Protein AF-0000000072306747 (afdb_homodimer)

Radius of gyration: 35.39 Å; Cα contacts (8 Å, |Δi|>4): 726; chains: 2; bounding box: 105×134×104 Å

Nearest PDB structures (foldseek):
  6l9u-assembly1_A-2  TM=9.877E-01  e=3.777E-22  Mus musculus
  4zgi-assembly1_A-2  TM=9.866E-01  e=2.238E-21  Homo sapiens
  6l9v-assembly1_A  TM=9.849E-01  e=2.583E-20  Mus musculus
  8wwy-assembly2_D  TM=9.615E-01  e=2.901E-13  Mus musculus
  5yyz-assembly1_A  TM=7.930E-01  e=1.727E-05  Saccharomyces cerevisiae S288C

pLDDT: mean 79.57, std 26.7, range [22.81, 98.81]

Sequence (374 aa):
MTSFEEDETEETATCLHMTFYHPCQQDKMMFRCLNFCKREQVRADETAKFGRDSNVCHYNLVDTRVSRIQFSLQFYRKLNSSEFCFEIKNMSKKTKLTVDQTELGYLNKIDLPWKCIICFGDYQILAEIQEGEAMDYFETHLHLAKVPILQESCLPSLQPIPEKGIFPSLSPFQGKSPIEIDENESCMTSFEEDETEETATCLHMTFYHPCQQDKMMFRCLNFCKREQVRADETAKFGRDSNVCHYNLVDTRVSRIQFSLQFYRKLNSSEFCFEIKNMSKKTKLTVDQTELGYLNKIDLPWKCIICFGDYQILAEIQEGEAMDYFETHLHLAKVPILQESCLPSLQPIPEKGIFPSLSPFQGKSPIEIDENESC

Structure (mmCIF, N/CA/C/O backbone):
data_AF-0000000072306747-model_v1
#
loop_
_entity.id
_entity.type
_entity.pdbx_description
1 polymer 'TRAF-interacting protein with FHA domain-containing protein A'
#
loop_
_atom_site.group_PDB
_atom_site.id
_atom_site.type_symbol
_atom_site.label_atom_id
_atom_site.label_alt_id
_atom_site.label_comp_id
_atom_site.label_asym_id
_atom_site.label_entity_id
_atom_site.label_seq_id
_atom_site.pdbx_PDB_ins_code
_atom_site.Cartn_x
_atom_site.Cartn_y
_atom_site.Cartn_z
_atom_site.occupancy
_atom_site.B_iso_or_equiv
_atom_site.auth_seq_id
_atom_site.auth_comp_id
_atom_site.auth_asym_id
_atom_site.auth_atom_id
_atom_site.pdbx_PDB_model_num
ATOM 1 N N . MET A 1 1 ? 45.812 8.078 -19.094 1 25 1 MET A N 1
ATOM 2 C CA . MET A 1 1 ? 44.5 7.645 -19.547 1 25 1 MET A CA 1
ATOM 3 C C . MET A 1 1 ? 43.938 6.562 -18.625 1 25 1 MET A C 1
ATOM 5 O O . MET A 1 1 ? 44.094 5.371 -18.891 1 25 1 MET A O 1
ATOM 9 N N . THR A 1 2 ? 44.125 6.539 -17.297 1 30.84 2 THR A N 1
ATOM 10 C CA . THR A 1 2 ? 43.688 5.523 -16.344 1 30.84 2 THR A CA 1
ATOM 11 C C . THR A 1 2 ? 42.188 5.32 -16.406 1 30.84 2 THR A C 1
ATOM 13 O O . THR A 1 2 ? 41.406 6.285 -16.328 1 30.84 2 THR A O 1
ATOM 16 N N . SER A 1 3 ? 41.719 4.418 -17.297 1 33.22 3 SER A N 1
ATOM 17 C CA . SER A 1 3 ? 40.312 3.988 -17.344 1 33.22 3 SER A CA 1
ATOM 18 C C . SER A 1 3 ? 39.781 3.725 -15.945 1 33.22 3 SER A C 1
ATOM 20 O O . SER A 1 3 ? 40.312 2.879 -15.219 1 33.22 3 SER A O 1
ATOM 22 N N . PHE A 1 4 ? 39.594 4.715 -15.109 1 32.44 4 PHE A N 1
ATOM 23 C CA . PHE A 1 4 ? 38.844 4.512 -13.875 1 32.44 4 PHE A CA 1
ATOM 24 C C . PHE A 1 4 ? 37.625 3.607 -14.109 1 32.44 4 PHE A C 1
ATOM 26 O O . PHE A 1 4 ? 36.656 4.004 -14.766 1 32.44 4 PHE A O 1
ATOM 33 N N . GLU A 1 5 ? 37.781 2.414 -14.523 1 36.22 5 GLU A N 1
ATOM 34 C CA . GLU A 1 5 ? 36.719 1.417 -14.469 1 36.22 5 GLU A CA 1
ATOM 35 C C . GLU A 1 5 ? 35.906 1.556 -13.195 1 36.22 5 GLU A C 1
ATOM 37 O O . GLU A 1 5 ? 36.375 1.244 -12.102 1 36.22 5 GLU A O 1
ATOM 42 N N . GLU A 1 6 ? 35.281 2.67 -12.844 1 39.91 6 GLU A N 1
ATOM 43 C CA . GLU A 1 6 ? 34.312 2.715 -11.742 1 39.91 6 GLU A CA 1
ATOM 44 C C . GLU A 1 6 ? 33.469 1.442 -11.695 1 39.91 6 GLU A C 1
ATOM 46 O O . GLU A 1 6 ? 32.781 1.116 -12.656 1 39.91 6 GLU A O 1
ATOM 51 N N . ASP A 1 7 ? 33.875 0.252 -11.312 1 42.19 7 ASP A N 1
ATOM 52 C CA . ASP A 1 7 ? 33.156 -0.958 -10.93 1 42.19 7 ASP A CA 1
ATOM 53 C C . ASP A 1 7 ? 31.75 -0.622 -10.383 1 42.19 7 ASP A C 1
ATOM 55 O O . ASP A 1 7 ? 31.625 -0.202 -9.234 1 42.19 7 ASP A O 1
ATOM 59 N N . GLU A 1 8 ? 30.844 0.071 -10.961 1 45.91 8 GLU A N 1
ATOM 60 C CA . GLU A 1 8 ? 29.453 0.251 -10.547 1 45.91 8 GLU A CA 1
ATOM 61 C C . GLU A 1 8 ? 28.891 -1.034 -9.953 1 45.91 8 GLU A C 1
ATOM 63 O O . GLU A 1 8 ? 28.719 -2.029 -10.656 1 45.91 8 GLU A O 1
ATOM 68 N N . THR A 1 9 ? 29.328 -1.695 -8.992 1 52.72 9 THR A N 1
ATOM 69 C CA . THR A 1 9 ? 28.812 -2.854 -8.273 1 52.72 9 THR A CA 1
ATOM 70 C C . THR A 1 9 ? 27.281 -2.863 -8.305 1 52.72 9 THR A C 1
ATOM 72 O O . THR A 1 9 ? 26.641 -1.941 -7.793 1 52.72 9 THR A O 1
ATOM 75 N N . GLU A 1 10 ? 26.688 -3.246 -9.352 1 64.62 10 GLU A N 1
ATOM 76 C CA . GLU A 1 10 ? 25.25 -3.328 -9.586 1 64.62 10 GLU A CA 1
ATOM 77 C C . GLU A 1 10 ? 24.531 -3.893 -8.367 1 64.62 10 GLU A C 1
ATOM 79 O O . GLU A 1 10 ? 24.875 -4.977 -7.883 1 64.62 10 GLU A O 1
ATOM 84 N N . GLU A 1 11 ? 23.969 -3.082 -7.457 1 78.88 11 GLU A N 1
ATOM 85 C CA . GLU A 1 11 ? 23.203 -3.545 -6.309 1 78.88 11 GLU A CA 1
ATOM 86 C C . GLU A 1 11 ? 22.234 -4.664 -6.703 1 78.88 11 GLU A C 1
ATOM 88 O O . GLU A 1 11 ? 21.656 -4.637 -7.789 1 78.88 11 GLU A O 1
ATOM 93 N N . THR A 1 12 ? 22.422 -5.77 -6 1 92.19 12 THR A N 1
ATOM 94 C CA . THR A 1 12 ? 21.484 -6.879 -6.188 1 92.19 12 THR A CA 1
ATOM 95 C C . THR A 1 12 ? 20.078 -6.473 -5.789 1 92.19 12 THR A C 1
ATOM 97 O O . THR A 1 12 ? 19.859 -5.887 -4.723 1 92.19 12 THR A O 1
ATOM 100 N N . ALA A 1 13 ? 19.188 -6.668 -6.641 1 96.06 13 ALA A N 1
ATOM 101 C CA . ALA A 1 13 ? 17.797 -6.348 -6.359 1 96.06 13 ALA A CA 1
ATOM 102 C C . ALA A 1 13 ? 17.094 -7.504 -5.648 1 96.06 13 ALA A C 1
ATOM 104 O O . ALA A 1 13 ? 17.344 -8.672 -5.953 1 96.06 13 ALA A O 1
ATOM 105 N N . THR A 1 14 ? 16.266 -7.121 -4.629 1 97.5 14 THR A N 1
ATOM 106 C CA . THR A 1 14 ? 15.352 -8.133 -4.102 1 97.5 14 THR A CA 1
ATOM 107 C C . THR A 1 14 ? 14.484 -8.719 -5.211 1 97.5 14 THR A C 1
ATOM 10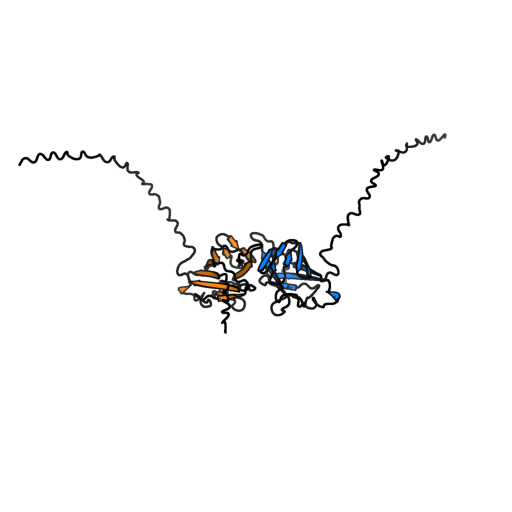9 O O . THR A 1 14 ? 13.969 -7.984 -6.055 1 97.5 14 THR A O 1
ATOM 112 N N . CYS A 1 15 ? 14.398 -10.047 -5.23 1 97.81 15 CYS A N 1
ATOM 113 C CA . CYS A 1 15 ? 13.633 -10.703 -6.285 1 97.81 15 CYS A CA 1
ATOM 114 C C . CYS A 1 15 ? 12.492 -11.539 -5.703 1 97.81 15 CYS A C 1
ATOM 116 O O . CYS A 1 15 ? 12.719 -12.375 -4.828 1 97.81 15 CYS A O 1
ATOM 118 N N . LEU A 1 16 ? 11.32 -11.273 -6.141 1 98.25 16 LEU A N 1
ATOM 119 C CA . LEU A 1 16 ? 10.156 -12.078 -5.797 1 98.25 16 LEU A CA 1
ATOM 120 C C . LEU A 1 16 ? 9.883 -13.117 -6.879 1 98.25 16 LEU A C 1
ATOM 122 O O . LEU A 1 16 ? 9.461 -12.773 -7.988 1 98.25 16 LEU A O 1
ATOM 126 N N . HIS A 1 17 ? 10.133 -14.367 -6.586 1 98.06 17 HIS A N 1
ATOM 127 C CA . HIS A 1 17 ? 9.789 -15.484 -7.453 1 98.06 17 HIS A CA 1
ATOM 128 C C . HIS A 1 17 ? 8.359 -15.953 -7.207 1 98.06 17 HIS A C 1
ATOM 130 O O . HIS A 1 17 ? 7.984 -16.25 -6.07 1 98.06 17 HIS A O 1
ATOM 136 N N . MET A 1 18 ? 7.602 -15.969 -8.219 1 98 18 MET A N 1
ATOM 137 C CA . MET A 1 18 ? 6.234 -16.469 -8.109 1 98 18 MET A CA 1
ATOM 138 C C . MET A 1 18 ? 5.977 -17.594 -9.102 1 98 18 MET A C 1
ATOM 140 O O . MET A 1 18 ? 6.066 -17.391 -10.312 1 98 18 MET A O 1
ATOM 144 N N . THR A 1 19 ? 5.672 -18.734 -8.57 1 97.31 19 THR A N 1
ATOM 145 C CA . THR A 1 19 ? 5.328 -19.891 -9.391 1 97.31 19 THR A CA 1
ATOM 146 C C . THR A 1 19 ? 3.826 -20.156 -9.367 1 97.31 19 THR A C 1
ATOM 148 O O . THR A 1 19 ? 3.27 -20.5 -8.32 1 97.31 19 THR A O 1
ATOM 151 N N . PHE A 1 20 ? 3.232 -20.078 -10.555 1 96.5 20 PHE A N 1
ATOM 152 C CA . PHE A 1 20 ? 1.781 -20.172 -10.664 1 96.5 20 PHE A CA 1
ATOM 153 C C . PHE A 1 20 ? 1.358 -21.578 -11.062 1 96.5 20 PHE A C 1
ATOM 155 O O . PHE A 1 20 ? 2.074 -22.266 -11.797 1 96.5 20 PHE A O 1
ATOM 162 N N . TYR A 1 21 ? 0.183 -21.938 -10.531 1 95.12 21 TYR A N 1
ATOM 163 C CA . TYR A 1 21 ? -0.482 -23.156 -11 1 95.12 21 TYR A CA 1
ATOM 164 C C . TYR A 1 21 ? -1.991 -22.953 -11.062 1 95.12 21 TYR A C 1
ATOM 166 O O . TYR A 1 21 ? -2.58 -22.312 -10.188 1 95.12 21 TYR A O 1
ATOM 174 N N . HIS A 1 22 ? -2.598 -23.453 -12.07 1 94.75 22 HIS A N 1
ATOM 175 C CA . HIS A 1 22 ? -4.043 -23.547 -12.234 1 94.75 22 HIS A CA 1
ATOM 176 C C . HIS A 1 22 ? -4.43 -24.875 -12.891 1 94.75 22 HIS A C 1
ATOM 178 O O . HIS A 1 22 ? -3.814 -25.281 -13.875 1 94.75 22 HIS A O 1
ATOM 184 N N . PRO A 1 23 ? -5.426 -25.547 -12.352 1 91.62 23 PRO A N 1
ATOM 185 C CA . PRO A 1 23 ? -5.797 -26.844 -12.891 1 91.62 23 PRO A CA 1
ATOM 186 C C . PRO A 1 23 ? -6.188 -26.797 -14.367 1 91.62 23 PRO A C 1
ATOM 188 O O . PRO A 1 23 ? -5.996 -27.766 -15.094 1 91.62 23 PRO A O 1
ATOM 191 N N . CYS A 1 24 ? -6.719 -25.688 -14.844 1 89.69 24 CYS A N 1
ATOM 192 C CA . CYS A 1 24 ? -7.184 -25.578 -16.219 1 89.69 24 CYS A CA 1
ATOM 193 C C . CYS A 1 24 ? -6.188 -24.797 -17.062 1 89.69 24 CYS A C 1
ATOM 195 O O . CYS A 1 24 ? -6.559 -24.219 -18.094 1 89.69 24 CYS A O 1
ATOM 197 N N . GLN A 1 25 ? -4.973 -24.656 -16.625 1 88.44 25 GLN A N 1
ATOM 198 C CA . GLN A 1 25 ? -3.998 -23.797 -17.281 1 88.44 25 GLN A CA 1
ATOM 199 C C . GLN A 1 25 ? -3.68 -24.297 -18.688 1 88.44 25 GLN A C 1
ATOM 201 O O . GLN A 1 25 ? -3.264 -23.516 -19.547 1 88.44 25 GLN A O 1
ATOM 206 N N . GLN A 1 26 ? -3.838 -25.516 -18.953 1 80.62 26 GLN A N 1
ATOM 207 C CA . GLN A 1 26 ? -3.566 -26.062 -20.281 1 80.62 26 GLN A CA 1
ATOM 208 C C . GLN A 1 26 ? -4.676 -25.703 -21.266 1 80.62 26 GLN A C 1
ATOM 210 O O . GLN A 1 26 ? -4.426 -25.562 -22.453 1 80.62 26 GLN A O 1
ATOM 215 N N . ASP A 1 27 ? -5.809 -25.562 -20.781 1 74.62 27 ASP A N 1
ATOM 216 C CA . ASP A 1 27 ? -6.973 -25.328 -21.641 1 74.62 27 ASP A CA 1
ATOM 217 C C . ASP A 1 27 ? -7.285 -23.844 -21.734 1 74.62 27 ASP A C 1
ATOM 219 O O . ASP A 1 27 ? -7.66 -23.359 -22.812 1 74.62 27 ASP A O 1
ATOM 223 N N . LYS A 1 28 ? -7.023 -23.219 -20.594 1 66.69 28 LYS A N 1
ATOM 224 C CA . LYS A 1 28 ? -7.398 -21.812 -20.5 1 66.69 28 LYS A CA 1
ATOM 225 C C . LYS A 1 28 ? -6.164 -20.922 -20.562 1 66.69 28 LYS A C 1
ATOM 227 O O . LYS A 1 28 ? -5.094 -21.281 -20.078 1 66.69 28 LYS A O 1
ATOM 232 N N . MET A 1 29 ? -6.066 -20.047 -21.406 1 74.69 29 MET A N 1
ATOM 233 C CA . MET A 1 29 ? -4.969 -19.109 -21.609 1 74.69 29 MET A CA 1
ATOM 234 C C . MET A 1 29 ? -4.977 -18.016 -20.531 1 74.69 29 MET A C 1
ATOM 236 O O . MET A 1 29 ? -4.801 -16.844 -20.844 1 74.69 29 MET A O 1
ATOM 240 N N . MET A 1 30 ? -5.191 -18.578 -19.266 1 79.44 30 MET A N 1
ATOM 241 C CA . MET A 1 30 ? -5.414 -17.609 -18.188 1 79.44 30 MET A CA 1
ATOM 242 C C . MET A 1 30 ? -4.141 -16.828 -17.906 1 79.44 30 MET A C 1
ATOM 244 O O . MET A 1 30 ? -4.203 -15.703 -17.391 1 79.44 30 MET A O 1
ATOM 248 N N . PHE A 1 31 ? -2.957 -17.391 -18.25 1 87.06 31 PHE A N 1
ATOM 249 C CA . PHE A 1 31 ? -1.688 -16.75 -17.922 1 87.06 31 PHE A CA 1
ATOM 250 C C . PHE A 1 31 ? -1.059 -16.141 -19.172 1 87.06 31 PHE A C 1
ATOM 252 O O . PHE A 1 31 ? 0.123 -15.789 -19.172 1 87.06 31 PHE A O 1
ATOM 259 N N . ARG A 1 32 ? -1.834 -16 -20.219 1 82.62 32 ARG A N 1
ATOM 260 C CA . ARG A 1 32 ? -1.279 -15.602 -21.5 1 82.62 32 ARG A CA 1
ATOM 261 C C . ARG A 1 32 ? -0.689 -14.195 -21.438 1 82.62 32 ARG A C 1
ATOM 263 O O . ARG A 1 32 ? 0.207 -13.859 -22.219 1 82.62 32 ARG A O 1
ATOM 270 N N . CYS A 1 33 ? -1.172 -13.367 -20.5 1 85.44 33 CYS A N 1
ATOM 271 C CA . CYS A 1 33 ? -0.724 -11.984 -20.422 1 85.44 33 CYS A CA 1
ATOM 272 C C . CYS A 1 33 ? 0.429 -11.836 -19.438 1 85.44 33 CYS A C 1
ATOM 274 O O . CYS A 1 33 ? 0.911 -10.719 -19.203 1 85.44 33 CYS A O 1
ATOM 276 N N . LEU A 1 34 ? 0.87 -12.914 -18.875 1 89.31 34 LEU A N 1
ATOM 277 C CA . LEU A 1 34 ? 2.004 -12.883 -17.969 1 89.31 34 LEU A CA 1
ATOM 278 C C . LEU A 1 34 ? 3.299 -13.242 -18.688 1 89.31 34 LEU A C 1
ATOM 280 O O . LEU A 1 34 ? 3.307 -14.125 -19.547 1 89.31 34 LEU A O 1
ATOM 284 N N . ASN A 1 35 ? 4.367 -12.562 -18.375 1 88.88 35 ASN A N 1
ATOM 285 C CA . ASN A 1 35 ? 5.68 -12.836 -18.938 1 88.88 35 ASN A CA 1
ATOM 286 C C . ASN A 1 35 ? 6.461 -13.844 -18.094 1 88.88 35 ASN A C 1
ATOM 288 O O . ASN A 1 35 ? 7.211 -13.461 -17.203 1 88.88 35 ASN A O 1
ATOM 292 N N . PHE A 1 36 ? 6.391 -15.023 -18.484 1 89 36 PHE A N 1
ATOM 293 C CA . PHE A 1 36 ? 7.055 -16.062 -17.719 1 89 36 PHE A CA 1
ATOM 294 C C . PHE A 1 36 ? 8.531 -16.156 -18.078 1 89 36 PHE A C 1
ATOM 29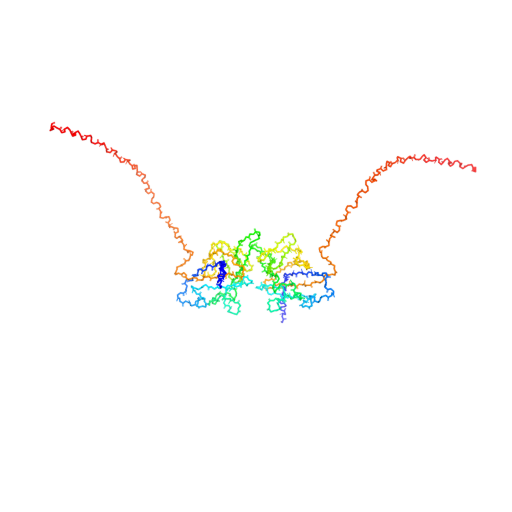6 O O . PHE A 1 36 ? 8.914 -15.859 -19.203 1 89 36 PHE A O 1
ATOM 303 N N . CYS A 1 37 ? 9.258 -16.391 -17.172 1 86.81 37 CYS A N 1
ATOM 304 C CA . CYS A 1 37 ? 10.68 -16.719 -17.281 1 86.81 37 CYS A CA 1
ATOM 305 C C . CYS A 1 37 ? 11.5 -15.484 -17.656 1 86.81 37 CYS A C 1
ATOM 307 O O . CYS A 1 37 ? 12.57 -15.609 -18.25 1 86.81 37 CYS A O 1
ATOM 309 N N . LYS A 1 38 ? 10.891 -14.398 -17.375 1 90.44 38 LYS A N 1
ATOM 310 C CA . LYS A 1 38 ? 11.617 -13.141 -17.547 1 90.44 38 LYS A CA 1
ATOM 311 C C . LYS A 1 38 ? 11.586 -12.312 -16.266 1 90.44 38 LYS A C 1
ATOM 313 O O . LYS A 1 38 ? 10.547 -12.219 -15.609 1 90.44 38 LYS A O 1
ATOM 318 N N . ARG A 1 39 ? 12.68 -11.797 -15.977 1 92.25 39 ARG A N 1
ATOM 319 C CA . ARG A 1 39 ? 12.742 -10.906 -14.82 1 92.25 39 ARG A CA 1
ATOM 320 C C . ARG A 1 39 ? 12.234 -9.516 -15.18 1 92.25 39 ARG A C 1
ATOM 322 O O . ARG A 1 39 ? 12.57 -8.977 -16.234 1 92.25 39 ARG A O 1
ATOM 329 N N . GLU A 1 40 ? 11.391 -9.062 -14.391 1 95 40 GLU A N 1
ATOM 330 C CA . GLU A 1 40 ? 10.844 -7.723 -14.578 1 95 40 GLU A CA 1
ATOM 331 C C . GLU A 1 40 ? 11.195 -6.812 -13.406 1 95 40 GLU A C 1
ATOM 333 O O . GLU A 1 40 ? 11.102 -7.223 -12.25 1 95 40 GLU A O 1
ATOM 338 N N . GLN A 1 41 ? 11.664 -5.645 -13.703 1 95.25 41 GLN A N 1
ATOM 339 C CA . GLN A 1 41 ? 11.938 -4.656 -12.664 1 95.25 41 GLN A CA 1
ATOM 340 C C . GLN A 1 41 ? 10.695 -3.838 -12.344 1 95.25 41 GLN A C 1
ATOM 342 O O . GLN A 1 41 ? 9.992 -3.381 -13.25 1 95.25 41 GLN A O 1
ATOM 347 N N . VAL A 1 42 ? 10.406 -3.73 -11.094 1 96.19 42 VAL A N 1
ATOM 348 C CA . VAL A 1 42 ? 9.281 -2.941 -10.602 1 96.19 42 VAL A CA 1
ATOM 349 C C . VAL A 1 42 ? 9.789 -1.85 -9.664 1 96.19 42 VAL A C 1
ATOM 351 O O . VAL A 1 42 ? 10.625 -2.109 -8.797 1 96.19 42 VAL A O 1
ATOM 354 N N . ARG A 1 43 ? 9.281 -0.655 -9.844 1 95.81 43 ARG A N 1
ATOM 355 C CA . ARG A 1 43 ? 9.703 0.431 -8.961 1 95.81 43 ARG A CA 1
ATOM 356 C C . ARG A 1 43 ? 9.273 0.158 -7.523 1 95.81 43 ARG A C 1
ATOM 358 O O . ARG A 1 43 ? 8.18 -0.354 -7.281 1 95.81 43 ARG A O 1
ATOM 365 N N . ALA A 1 44 ? 10.055 0.583 -6.582 1 94.94 44 ALA A N 1
ATOM 366 C CA . ALA A 1 44 ? 9.812 0.325 -5.164 1 94.94 44 ALA A CA 1
ATOM 367 C C . ALA A 1 44 ? 8.578 1.074 -4.672 1 94.94 44 ALA A C 1
ATOM 369 O O . ALA A 1 44 ? 7.922 0.642 -3.725 1 94.94 44 ALA A O 1
ATOM 370 N N . ASP A 1 45 ? 8.25 2.168 -5.281 1 90.44 45 ASP A N 1
ATOM 371 C CA . ASP A 1 45 ? 7.145 2.99 -4.805 1 90.44 45 ASP A CA 1
ATOM 372 C C . ASP A 1 45 ? 5.824 2.557 -5.434 1 90.44 45 ASP A C 1
ATOM 374 O O . ASP A 1 45 ? 4.766 3.104 -5.109 1 90.44 45 ASP A O 1
ATOM 378 N N . GLU A 1 46 ? 5.859 1.594 -6.277 1 91.62 46 GLU A N 1
ATOM 379 C CA . GLU A 1 46 ? 4.648 1.106 -6.93 1 91.62 46 GLU A CA 1
ATOM 380 C C . GLU A 1 46 ? 4.07 -0.097 -6.191 1 91.62 46 GLU A C 1
ATOM 382 O O . GLU A 1 46 ? 4.809 -0.86 -5.562 1 91.62 46 GLU A O 1
ATOM 387 N N . THR A 1 47 ? 2.795 -0.152 -6.191 1 94.88 47 THR A N 1
ATOM 388 C CA . THR A 1 47 ? 2.104 -1.355 -5.742 1 94.88 47 THR A CA 1
ATOM 389 C C . THR A 1 47 ? 1.846 -2.299 -6.914 1 94.88 47 THR A C 1
ATOM 391 O O . THR A 1 47 ? 1.227 -1.911 -7.906 1 94.88 47 THR A O 1
ATOM 394 N N . ALA A 1 48 ? 2.348 -3.516 -6.828 1 96.38 48 ALA A N 1
ATOM 395 C CA . ALA A 1 48 ? 2.115 -4.504 -7.879 1 96.38 48 ALA A CA 1
ATOM 396 C C . ALA A 1 48 ? 0.73 -5.129 -7.746 1 96.38 48 ALA A C 1
ATOM 398 O O . ALA A 1 48 ? 0.46 -5.855 -6.789 1 96.38 48 ALA A O 1
ATOM 399 N N . LYS A 1 49 ? -0.087 -4.883 -8.711 1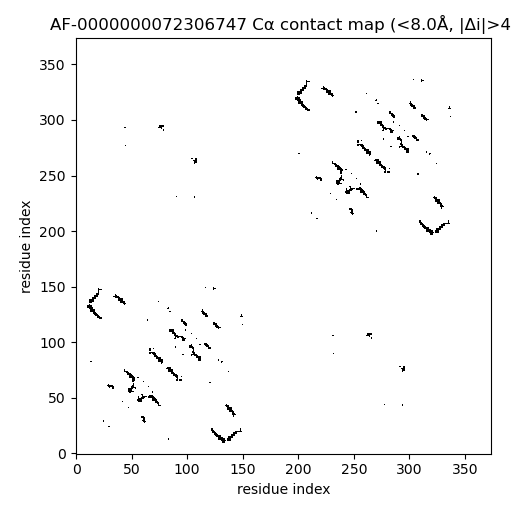 97.5 49 LYS A N 1
ATOM 400 C CA . LYS A 1 49 ? -1.464 -5.367 -8.656 1 97.5 49 LYS A CA 1
ATOM 401 C C . LYS A 1 49 ? -1.677 -6.531 -9.617 1 97.5 49 LYS A C 1
ATOM 403 O O . LYS A 1 49 ? -1.169 -6.52 -10.742 1 97.5 49 LYS A O 1
ATOM 408 N N . PHE A 1 50 ? -2.344 -7.559 -9.18 1 97.75 50 PHE A N 1
ATOM 409 C CA . PHE A 1 50 ? -2.74 -8.734 -9.953 1 97.75 50 PHE A CA 1
ATOM 410 C C . PHE A 1 50 ? -4.254 -8.781 -10.125 1 97.75 50 PHE A C 1
ATOM 412 O O . PHE A 1 50 ? -5 -8.609 -9.156 1 97.75 50 PHE A O 1
ATOM 419 N N . GLY A 1 51 ? -4.738 -8.953 -11.297 1 97.56 51 GLY A N 1
ATOM 420 C CA . GLY A 1 51 ? -6.176 -9.031 -11.5 1 97.56 51 GLY A CA 1
ATOM 421 C C . GLY A 1 51 ? -6.566 -9.078 -12.969 1 97.56 51 GLY A C 1
ATOM 422 O O . GLY A 1 51 ? -5.73 -9.352 -13.828 1 97.56 51 GLY A O 1
ATOM 423 N N . ARG A 1 52 ? -7.809 -8.844 -13.172 1 96.31 52 ARG A N 1
ATOM 424 C CA . ARG A 1 52 ? -8.375 -9 -14.508 1 96.31 52 ARG A CA 1
ATOM 425 C C . ARG A 1 52 ? -8.266 -7.703 -15.305 1 96.31 52 ARG A C 1
ATOM 427 O O . ARG A 1 52 ? -8.133 -7.73 -16.531 1 96.31 52 ARG A O 1
ATOM 434 N N . ASP A 1 53 ? -8.273 -6.621 -14.641 1 96 53 ASP A N 1
ATOM 435 C CA . ASP A 1 53 ? -8.305 -5.324 -15.312 1 96 53 ASP A CA 1
ATOM 436 C C . ASP A 1 53 ? -6.906 -4.898 -15.75 1 96 53 ASP A C 1
ATOM 438 O O . ASP A 1 53 ? -6.102 -4.457 -14.93 1 96 53 ASP A O 1
ATOM 442 N N . SER A 1 54 ? -6.641 -4.832 -17 1 93.38 54 SER A N 1
ATOM 443 C CA . SER A 1 54 ? -5.312 -4.574 -17.531 1 93.38 54 SER A CA 1
ATOM 444 C C . SER A 1 54 ? -4.957 -3.092 -17.438 1 93.38 54 SER A C 1
ATOM 446 O O . SER A 1 54 ? -3.795 -2.715 -17.609 1 93.38 54 SER A O 1
ATOM 448 N N . ASN A 1 55 ? -5.906 -2.262 -17.203 1 92.75 55 ASN A N 1
ATOM 449 C CA . ASN A 1 55 ? -5.645 -0.832 -17.062 1 92.75 55 ASN A CA 1
ATOM 450 C C . ASN A 1 55 ? -5.031 -0.5 -15.711 1 92.75 55 ASN A C 1
ATOM 452 O O . ASN A 1 55 ? -4.34 0.511 -15.57 1 92.75 55 ASN A O 1
ATOM 456 N N . VAL A 1 56 ? -5.332 -1.332 -14.719 1 93.75 56 VAL A N 1
ATOM 457 C CA . VAL A 1 56 ? -4.906 -0.98 -13.367 1 93.75 56 VAL A CA 1
ATOM 458 C C . VAL A 1 56 ? -3.904 -2.012 -12.859 1 93.75 56 VAL A C 1
ATOM 460 O O . VAL A 1 56 ? -3.098 -1.718 -11.977 1 93.75 56 VAL A O 1
ATOM 463 N N . CYS A 1 57 ? -4.004 -3.223 -13.438 1 95.38 57 CYS A N 1
ATOM 464 C CA . CYS A 1 57 ? -3.145 -4.301 -12.961 1 95.38 57 CYS A CA 1
ATOM 465 C C . CYS A 1 57 ? -1.945 -4.492 -13.883 1 95.38 57 CYS A C 1
ATOM 467 O O . CYS A 1 57 ? -2.107 -4.633 -15.102 1 95.38 57 CYS A O 1
ATOM 469 N N . HIS A 1 58 ? -0.782 -4.516 -13.25 1 92.5 58 HIS A N 1
ATOM 470 C CA . HIS A 1 58 ? 0.439 -4.836 -13.984 1 92.5 58 HIS A CA 1
ATOM 471 C C . HIS A 1 58 ? 0.457 -6.301 -14.414 1 92.5 58 HIS A C 1
ATOM 473 O O . HIS A 1 58 ? 0.948 -6.629 -15.492 1 92.5 58 HIS A O 1
ATOM 479 N N . TYR A 1 59 ? -0.007 -7.148 -13.609 1 96.12 59 TYR A N 1
ATOM 480 C CA . TYR A 1 59 ? -0.073 -8.586 -13.859 1 96.12 59 TYR A CA 1
ATOM 481 C C . TYR A 1 59 ? -1.505 -9.023 -14.141 1 96.12 59 TYR A C 1
ATOM 483 O O . TYR A 1 59 ? -2.316 -9.141 -13.227 1 96.12 59 TYR A O 1
ATOM 491 N N . ASN A 1 60 ? -1.718 -9.367 -15.359 1 95.56 60 ASN A N 1
ATOM 492 C CA . ASN A 1 60 ? -3.072 -9.617 -15.844 1 95.56 60 ASN A CA 1
ATOM 493 C C . ASN A 1 60 ? -3.404 -11.109 -15.82 1 95.56 60 ASN A C 1
ATOM 495 O O . ASN A 1 60 ? -2.682 -11.922 -16.391 1 95.56 60 ASN A O 1
ATOM 499 N N . LEU A 1 61 ? -4.453 -11.469 -15.117 1 94.38 61 LEU A N 1
ATOM 500 C CA . LEU A 1 61 ? -5.008 -12.82 -15.078 1 94.38 61 LEU A CA 1
ATOM 501 C C . LEU A 1 61 ? -6.297 -12.906 -15.883 1 94.38 61 LEU A C 1
ATOM 503 O O . LEU A 1 61 ? -7.34 -12.422 -15.445 1 94.38 61 LEU A O 1
ATOM 507 N N . VAL A 1 62 ? -6.254 -13.555 -17.016 1 91.44 62 VAL A N 1
ATOM 508 C CA . VAL A 1 62 ? -7.371 -13.562 -17.953 1 91.44 62 VAL A CA 1
ATOM 509 C C . VAL A 1 62 ? -8.375 -14.641 -17.547 1 91.44 62 VAL A C 1
ATOM 511 O O . VAL A 1 62 ? -8.516 -15.656 -18.234 1 91.44 62 VAL A O 1
ATOM 514 N N . ASP A 1 63 ? -9.008 -14.484 -16.578 1 92 63 ASP A N 1
ATOM 515 C CA . ASP A 1 63 ? -10.031 -15.352 -15.984 1 92 63 ASP A CA 1
ATOM 516 C C . ASP A 1 63 ? -11.188 -14.531 -15.414 1 92 63 ASP A C 1
ATOM 518 O O . ASP A 1 63 ? -10.984 -13.695 -14.531 1 92 63 ASP A O 1
ATOM 522 N N . THR A 1 64 ? -12.312 -14.734 -15.883 1 91.88 64 THR A N 1
ATOM 523 C CA . THR A 1 64 ? -13.477 -13.938 -15.523 1 91.88 64 THR A CA 1
ATOM 524 C C . THR A 1 64 ? -13.812 -14.117 -14.047 1 91.88 64 THR A C 1
ATOM 526 O O . THR A 1 64 ? -14.547 -13.305 -13.469 1 91.88 64 THR A O 1
ATOM 529 N N . ARG A 1 65 ? -13.414 -15.148 -13.445 1 93.62 65 ARG A N 1
ATOM 530 C CA . ARG A 1 65 ? -13.688 -15.398 -12.031 1 93.62 65 ARG A CA 1
ATOM 531 C C . ARG A 1 65 ? -12.758 -14.586 -11.141 1 93.62 65 ARG A C 1
ATOM 533 O O . ARG A 1 65 ? -12.984 -14.477 -9.93 1 93.62 65 ARG A O 1
ATOM 540 N N . VAL A 1 66 ? -11.742 -14.07 -11.758 1 95.88 66 VAL A N 1
ATOM 541 C CA . VAL A 1 66 ? -10.805 -13.227 -11.023 1 95.88 66 VAL A CA 1
ATOM 542 C C . VAL A 1 66 ? -11.344 -11.805 -10.938 1 95.88 66 VAL A C 1
ATOM 544 O O . VAL A 1 66 ? -11.914 -11.289 -11.898 1 95.88 66 VAL A O 1
ATOM 547 N N . SER A 1 67 ? -11.203 -11.133 -9.766 1 97 67 SER A N 1
ATOM 548 C CA . SER A 1 67 ? -11.672 -9.766 -9.578 1 97 67 SER A CA 1
ATOM 549 C C . SER A 1 67 ? -10.859 -8.789 -10.422 1 97 67 SER A C 1
ATOM 551 O O . SER A 1 67 ? -9.727 -9.078 -10.812 1 97 67 SER A O 1
ATOM 553 N N . ARG A 1 68 ? -11.516 -7.555 -10.711 1 96.69 68 ARG A N 1
ATOM 554 C CA . ARG A 1 68 ? -10.805 -6.516 -11.445 1 96.69 68 ARG A CA 1
ATOM 555 C C . ARG A 1 68 ? -9.406 -6.297 -10.867 1 96.69 68 ARG A C 1
ATOM 557 O O . ARG A 1 68 ? -8.422 -6.242 -11.609 1 96.69 68 ARG A O 1
ATOM 564 N N . ILE A 1 69 ? -9.391 -6.199 -9.586 1 97.62 69 ILE A N 1
ATOM 565 C CA . ILE A 1 69 ? -8.156 -6.246 -8.797 1 97.62 69 ILE A CA 1
ATOM 566 C C . ILE A 1 69 ? -8.242 -7.375 -7.773 1 97.62 69 ILE A C 1
ATOM 568 O O . ILE A 1 69 ? -9.047 -7.32 -6.848 1 97.62 69 ILE A O 1
ATOM 572 N N . GLN A 1 70 ? -7.422 -8.398 -7.902 1 98.38 70 GLN A N 1
ATOM 573 C CA . GLN A 1 70 ? -7.512 -9.578 -7.039 1 98.38 70 GLN A CA 1
ATOM 574 C C . GLN A 1 70 ? -6.695 -9.383 -5.766 1 98.38 70 GLN A C 1
ATOM 576 O O . GLN A 1 70 ? -7.215 -9.547 -4.66 1 98.38 70 GLN A O 1
ATOM 581 N N . PHE A 1 71 ? -5.398 -9.055 -5.949 1 98.69 71 PHE A N 1
ATOM 582 C CA . PHE A 1 71 ? -4.547 -8.727 -4.812 1 98.69 71 PHE A CA 1
ATOM 583 C C . PHE A 1 71 ? -3.428 -7.781 -5.227 1 98.69 71 PHE A C 1
ATOM 585 O O . PHE A 1 71 ? -3.184 -7.586 -6.418 1 98.69 71 PHE A O 1
ATOM 592 N N . SER A 1 72 ? -2.871 -7.18 -4.223 1 98.56 72 SER A N 1
ATOM 593 C CA . SER A 1 72 ? -1.739 -6.289 -4.453 1 98.56 72 SER A CA 1
ATOM 594 C C . SER A 1 72 ? -0.556 -6.656 -3.564 1 98.56 72 SER A C 1
ATOM 596 O O . SER A 1 72 ? -0.733 -7.254 -2.502 1 98.56 72 SER A O 1
ATOM 598 N N . LEU A 1 73 ? 0.628 -6.328 -4.043 1 98.25 73 LEU A N 1
ATOM 599 C CA . LEU A 1 73 ? 1.872 -6.52 -3.305 1 98.25 73 LEU A CA 1
ATOM 600 C C . LEU A 1 73 ? 2.609 -5.195 -3.133 1 98.25 73 LEU A C 1
ATOM 602 O O . LEU A 1 73 ? 2.805 -4.457 -4.102 1 98.25 73 LEU A O 1
ATOM 606 N N . GLN A 1 74 ? 2.967 -4.875 -1.934 1 97.81 74 GLN A N 1
ATOM 607 C CA . GLN A 1 74 ? 3.785 -3.688 -1.712 1 97.81 74 GLN A CA 1
ATOM 608 C C . GLN A 1 74 ? 5.16 -4.062 -1.17 1 97.81 74 GLN A C 1
ATOM 610 O O . GLN A 1 74 ? 5.281 -4.965 -0.339 1 97.81 74 GLN A O 1
ATOM 615 N N . PHE A 1 75 ? 6.172 -3.441 -1.745 1 98.25 75 PHE A N 1
ATOM 616 C CA . PHE A 1 75 ? 7.562 -3.555 -1.331 1 98.25 75 PHE A CA 1
ATOM 617 C C . PHE A 1 75 ? 7.875 -2.582 -0.2 1 98.25 75 PHE A C 1
ATOM 619 O O . PHE A 1 75 ? 7.465 -1.42 -0.244 1 98.25 75 PHE A O 1
ATOM 626 N N . TYR A 1 76 ? 8.5 -3.07 0.877 1 98 76 TYR A N 1
ATOM 627 C CA . TYR A 1 76 ? 8.805 -2.188 1.996 1 98 76 TYR A CA 1
ATOM 628 C C . TYR A 1 76 ? 10.055 -2.658 2.73 1 98 76 TYR A C 1
ATOM 630 O O . TYR A 1 76 ? 10.562 -3.752 2.473 1 98 76 TYR A O 1
ATOM 638 N N . ARG A 1 77 ? 10.562 -1.793 3.545 1 97.62 77 ARG A N 1
ATOM 639 C CA . ARG A 1 77 ? 11.711 -2.096 4.391 1 97.62 77 ARG A CA 1
ATOM 640 C C . ARG A 1 77 ? 11.297 -2.213 5.855 1 97.62 77 ARG A C 1
ATOM 642 O O . ARG A 1 77 ? 10.617 -1.33 6.387 1 97.62 77 ARG A O 1
ATOM 649 N N . LYS A 1 78 ? 11.672 -3.256 6.453 1 96.31 78 LYS A N 1
ATOM 650 C CA . LYS A 1 78 ? 11.352 -3.463 7.859 1 96.31 78 LYS A CA 1
ATOM 651 C C . LYS A 1 78 ? 11.992 -2.387 8.734 1 96.31 78 LYS A C 1
ATOM 653 O O . LYS A 1 78 ? 13.141 -2.004 8.516 1 96.31 78 LYS A O 1
ATOM 658 N N . LEU A 1 79 ? 11.195 -2.025 9.758 1 95.88 79 LEU A N 1
ATOM 659 C CA . LEU A 1 79 ? 11.688 -0.986 10.656 1 95.88 79 LEU A CA 1
ATOM 660 C C . LEU A 1 79 ? 12.969 -1.426 11.344 1 95.88 79 LEU A C 1
ATOM 662 O O . LEU A 1 79 ? 13.07 -2.559 11.82 1 95.88 79 LEU A O 1
ATOM 666 N N . ASN A 1 80 ? 13.953 -0.55 11.391 1 93.19 80 ASN A N 1
ATOM 667 C CA . ASN A 1 80 ? 15.227 -0.764 12.062 1 93.19 80 ASN A CA 1
ATOM 668 C C . ASN A 1 80 ? 15.961 -1.977 11.5 1 93.19 80 ASN A C 1
ATOM 670 O O . ASN A 1 80 ? 16.578 -2.734 12.25 1 93.19 80 ASN A O 1
ATOM 674 N N . SER A 1 81 ? 15.75 -2.299 10.289 1 92.5 81 SER A N 1
ATOM 675 C CA . SER A 1 81 ? 16.391 -3.414 9.602 1 92.5 81 SER A CA 1
ATOM 676 C C . SER A 1 81 ? 16.781 -3.031 8.18 1 92.5 81 SER A C 1
ATOM 678 O O . SER A 1 81 ? 16.328 -2.012 7.656 1 92.5 81 SER A O 1
ATOM 680 N N . SER A 1 82 ? 17.656 -3.758 7.66 1 91.5 82 SER A N 1
ATOM 681 C CA . SER A 1 82 ? 17.984 -3.6 6.246 1 91.5 82 SER A CA 1
ATOM 682 C C . SER A 1 82 ? 17.219 -4.582 5.383 1 91.5 82 SER A C 1
ATOM 684 O O . SER A 1 82 ? 17.391 -4.625 4.164 1 91.5 82 SER A O 1
ATOM 686 N N . GLU A 1 83 ? 16.344 -5.246 6.016 1 94.75 83 GLU A N 1
ATOM 687 C CA . GLU A 1 83 ? 15.594 -6.297 5.32 1 94.75 83 GLU A CA 1
ATOM 688 C C . GLU A 1 83 ? 14.43 -5.711 4.523 1 94.75 83 GLU A C 1
ATOM 690 O O . GLU A 1 83 ? 13.641 -4.926 5.051 1 94.75 83 GLU A O 1
ATOM 695 N N . PHE A 1 84 ? 14.414 -6.137 3.316 1 97.12 84 PHE A N 1
ATOM 696 C CA . PHE A 1 84 ? 13.281 -5.789 2.463 1 97.12 84 PHE A CA 1
ATOM 697 C C . PHE A 1 84 ? 12.266 -6.926 2.414 1 97.12 84 PHE A C 1
ATOM 699 O O . PHE A 1 84 ? 12.648 -8.102 2.381 1 97.12 84 PHE A O 1
ATOM 706 N N . CYS A 1 85 ? 10.961 -6.488 2.408 1 97.25 85 CYS A N 1
ATOM 707 C CA . CYS A 1 85 ? 9.859 -7.438 2.521 1 97.25 85 CYS A CA 1
ATOM 708 C C . CYS A 1 85 ? 8.734 -7.09 1.555 1 97.25 85 CYS A C 1
ATOM 710 O O . CYS A 1 85 ? 8.781 -6.051 0.891 1 97.25 85 CYS A O 1
ATOM 712 N N . PHE A 1 86 ? 7.844 -8.07 1.459 1 98.38 86 PHE A N 1
ATOM 713 C CA . PHE A 1 86 ? 6.617 -7.84 0.705 1 98.38 86 PHE A CA 1
ATOM 714 C C . PHE A 1 86 ? 5.395 -8.031 1.592 1 98.38 86 PHE A C 1
ATOM 716 O O . PHE A 1 86 ? 5.391 -8.891 2.479 1 98.38 86 PHE A O 1
ATOM 723 N N . GLU A 1 87 ? 4.422 -7.211 1.34 1 98.62 87 GLU A N 1
ATOM 724 C CA . GLU A 1 87 ? 3.105 -7.336 1.961 1 98.62 87 GLU A CA 1
ATOM 725 C C . GLU A 1 87 ? 2.018 -7.543 0.911 1 98.62 87 GLU A C 1
ATOM 727 O O . GLU A 1 87 ? 2 -6.867 -0.118 1 98.62 87 GLU A O 1
ATOM 732 N N . ILE A 1 88 ? 1.163 -8.516 1.198 1 98.81 88 ILE A N 1
ATOM 733 C CA . ILE A 1 88 ? 0.071 -8.789 0.269 1 98.81 88 ILE A CA 1
ATOM 734 C C . ILE A 1 88 ? -1.248 -8.297 0.867 1 98.81 88 ILE A C 1
ATOM 736 O O . ILE A 1 88 ? -1.467 -8.406 2.076 1 98.81 88 ILE A O 1
ATOM 740 N N . LYS A 1 89 ? -2.084 -7.738 0.061 1 98.62 89 LYS A N 1
ATOM 741 C CA . LYS A 1 89 ? -3.416 -7.285 0.449 1 98.62 89 LYS A CA 1
ATOM 742 C C . LYS A 1 89 ? -4.484 -7.855 -0.48 1 98.62 89 LYS A C 1
ATOM 744 O O . LYS A 1 89 ? -4.355 -7.773 -1.703 1 98.62 89 LYS A O 1
ATOM 749 N N . ASN A 1 90 ? -5.52 -8.445 0.102 1 98.75 90 ASN A N 1
ATOM 750 C CA . ASN A 1 90 ? -6.637 -8.914 -0.709 1 98.75 90 ASN A CA 1
ATOM 751 C C . ASN A 1 90 ? -7.508 -7.754 -1.186 1 98.75 90 ASN A C 1
ATOM 753 O O . ASN A 1 90 ? -7.988 -6.961 -0.375 1 98.75 90 ASN A O 1
ATOM 757 N N . MET A 1 91 ? -7.711 -7.723 -2.455 1 98.19 91 MET A N 1
ATOM 758 C CA . MET A 1 91 ? -8.477 -6.621 -3.031 1 98.19 91 MET A CA 1
ATOM 759 C C . MET A 1 91 ? -9.805 -7.121 -3.598 1 98.19 91 MET A C 1
ATOM 761 O O . MET A 1 91 ? -10.531 -6.363 -4.246 1 98.19 91 MET A O 1
ATOM 765 N N . SER A 1 92 ? -10.109 -8.375 -3.35 1 98.06 92 SER A N 1
ATOM 766 C CA . SER A 1 92 ? -11.328 -8.969 -3.877 1 98.06 92 SER A CA 1
ATOM 767 C C . SER A 1 92 ? -12.414 -9.039 -2.807 1 98.06 92 SER A C 1
ATOM 769 O O . SER A 1 92 ? -12.188 -9.586 -1.726 1 98.06 92 SER A O 1
ATOM 771 N N . LYS A 1 93 ? -13.516 -8.5 -3.084 1 95.62 93 LYS A N 1
ATOM 772 C CA . LYS A 1 93 ? -14.664 -8.648 -2.197 1 95.62 93 LYS A CA 1
ATOM 773 C C . LYS A 1 93 ? -15.273 -10.047 -2.324 1 95.62 93 LYS A C 1
ATOM 775 O O . LYS A 1 93 ? -15.938 -10.523 -1.4 1 95.62 93 LYS A O 1
ATOM 780 N N . LYS A 1 94 ? -15.023 -10.672 -3.389 1 95.06 94 LYS A N 1
ATOM 781 C CA . LYS A 1 94 ? -15.703 -11.914 -3.75 1 95.06 94 LYS A CA 1
ATOM 782 C C . LYS A 1 94 ? -14.922 -13.133 -3.271 1 95.06 94 LYS A C 1
ATOM 784 O O . LYS A 1 94 ? -15.508 -14.117 -2.824 1 95.06 94 LYS A O 1
ATOM 789 N N . THR A 1 95 ? -13.602 -13.008 -3.449 1 96.44 95 THR A N 1
ATOM 790 C CA . THR A 1 95 ? -12.781 -14.195 -3.219 1 96.44 95 THR A CA 1
ATOM 791 C C . THR A 1 95 ? -11.828 -13.969 -2.049 1 96.44 95 THR A C 1
ATOM 793 O O . THR A 1 95 ? -11.117 -12.961 -1.998 1 96.44 95 THR A O 1
ATOM 796 N N . LYS A 1 96 ? -11.828 -14.93 -1.155 1 96.19 96 LYS A N 1
ATOM 797 C CA . LYS A 1 96 ? -10.836 -14.906 -0.082 1 96.19 96 LYS A CA 1
ATOM 798 C C . LYS A 1 96 ? -9.461 -15.328 -0.594 1 96.19 96 LYS A C 1
ATOM 800 O O . LYS A 1 96 ? -9.352 -16.156 -1.499 1 96.19 96 LYS A O 1
ATOM 805 N N . LEU A 1 97 ? -8.523 -14.742 -0.016 1 98.56 97 LEU A N 1
ATOM 806 C CA . LEU A 1 97 ? -7.121 -15.047 -0.291 1 98.56 97 LEU A CA 1
ATOM 807 C C . LEU A 1 97 ? -6.465 -15.719 0.911 1 98.56 97 LEU A C 1
ATOM 809 O O . LEU A 1 97 ? -6.68 -15.305 2.053 1 98.56 97 LEU A O 1
ATOM 813 N N . THR A 1 98 ? -5.734 -16.734 0.629 1 98.44 98 THR A N 1
ATOM 814 C CA . THR A 1 98 ? -5.027 -17.359 1.736 1 98.44 98 THR A CA 1
ATOM 815 C C . THR A 1 98 ? -3.518 -17.297 1.523 1 98.44 98 THR A C 1
ATOM 817 O O . THR A 1 98 ? -3.031 -17.5 0.408 1 98.44 98 THR A O 1
ATOM 820 N N . VAL A 1 99 ? -2.859 -16.969 2.525 1 98.56 99 VAL A N 1
ATOM 821 C CA . VAL A 1 99 ? -1.407 -17.094 2.602 1 98.56 99 VAL A CA 1
ATOM 822 C C . VAL A 1 99 ? -1.031 -18.156 3.633 1 98.56 99 VAL A C 1
ATOM 824 O O . VAL A 1 99 ? -1.214 -17.953 4.836 1 98.56 99 VAL A O 1
ATOM 827 N N . ASP A 1 100 ? -0.485 -19.234 3.07 1 96.38 100 ASP A N 1
ATOM 828 C CA . ASP A 1 100 ? -0.332 -20.406 3.912 1 96.38 100 ASP A CA 1
ATOM 829 C C . ASP A 1 100 ? -1.637 -20.75 4.633 1 96.38 100 ASP A C 1
ATOM 831 O O . ASP A 1 100 ? -2.645 -21.047 3.988 1 96.38 100 ASP A O 1
ATOM 835 N N . GLN A 1 101 ? -1.72 -20.609 5.949 1 94.56 101 GLN A N 1
ATOM 836 C CA . GLN A 1 101 ? -2.912 -20.984 6.699 1 94.56 101 GLN A CA 1
ATOM 837 C C . GLN A 1 101 ? -3.746 -19.75 7.062 1 94.56 101 GLN A C 1
ATOM 839 O O . GLN A 1 101 ? -4.824 -19.891 7.648 1 94.56 101 GLN A O 1
ATOM 844 N N . THR A 1 102 ? -3.332 -18.641 6.684 1 97.69 102 THR A N 1
ATOM 845 C CA . THR A 1 102 ? -4.039 -17.422 7.059 1 97.69 102 THR A CA 1
ATOM 846 C C . THR A 1 102 ? -4.988 -16.984 5.949 1 97.69 102 THR A C 1
ATOM 848 O O . THR A 1 102 ? -4.57 -16.781 4.809 1 97.69 102 THR A O 1
ATOM 851 N N . GLU A 1 103 ? -6.223 -16.844 6.316 1 98.12 103 GLU A N 1
ATOM 852 C CA . GLU A 1 103 ? -7.23 -16.375 5.363 1 98.12 103 GLU A CA 1
ATOM 853 C C . GLU A 1 103 ? -7.379 -14.859 5.41 1 98.12 103 GLU A C 1
ATOM 855 O O . GLU A 1 103 ? -7.5 -14.273 6.488 1 98.12 103 GLU A O 1
ATOM 860 N N . LEU A 1 104 ? -7.402 -14.234 4.301 1 98.56 104 LEU A N 1
ATOM 861 C CA . LEU A 1 104 ? -7.547 -12.789 4.156 1 98.56 104 LEU A CA 1
ATOM 862 C C . LEU A 1 104 ? -8.852 -12.438 3.455 1 98.56 104 LEU A C 1
ATOM 864 O O . LEU A 1 104 ? -9.07 -12.828 2.303 1 98.56 104 LEU A O 1
ATOM 868 N N . GLY A 1 105 ? -9.695 -11.703 4.176 1 97.69 105 GLY A N 1
ATOM 869 C CA . GLY A 1 105 ? -10.859 -11.109 3.525 1 97.69 105 GLY A CA 1
ATOM 870 C C . GLY A 1 105 ? -10.539 -9.82 2.799 1 97.69 105 GLY A C 1
ATOM 871 O O . GLY A 1 105 ? -9.375 -9.438 2.688 1 97.69 105 GLY A O 1
ATOM 872 N N . TYR A 1 106 ? -11.586 -9.195 2.279 1 97.88 106 TYR A N 1
ATOM 873 C CA . TYR A 1 106 ? -11.43 -7.949 1.536 1 97.88 106 TYR A CA 1
ATOM 874 C C . TYR A 1 106 ? -10.688 -6.91 2.369 1 97.88 106 TYR A C 1
ATOM 876 O O . TYR A 1 106 ? -11.055 -6.648 3.516 1 97.88 106 TYR A O 1
ATOM 884 N N . LEU A 1 107 ? -9.562 -6.371 1.891 1 98.19 107 LEU A N 1
ATOM 885 C CA . LEU A 1 107 ? -8.742 -5.277 2.402 1 98.19 107 LEU A CA 1
ATOM 886 C C . LEU A 1 107 ? -7.84 -5.754 3.535 1 98.19 107 LEU A C 1
ATOM 888 O O . LEU A 1 107 ? -7.086 -4.965 4.109 1 98.19 107 LEU A O 1
ATOM 892 N N . ASN A 1 108 ? -7.949 -7 3.859 1 98.31 108 ASN A N 1
ATOM 893 C CA . ASN A 1 108 ? -6.953 -7.52 4.793 1 98.31 108 ASN A CA 1
ATOM 894 C C . ASN A 1 108 ? -5.566 -7.57 4.16 1 98.31 108 ASN A C 1
ATOM 896 O O . ASN A 1 108 ? -5.438 -7.781 2.951 1 98.31 108 ASN A O 1
ATOM 900 N N . LYS A 1 109 ? -4.574 -7.387 4.984 1 98.38 109 LYS A N 1
ATOM 901 C CA . LYS A 1 109 ? -3.191 -7.473 4.52 1 98.38 109 LYS A CA 1
ATOM 902 C C . LYS A 1 109 ? -2.334 -8.273 5.496 1 98.38 109 LYS A C 1
ATOM 904 O O . LYS A 1 109 ? -2.672 -8.391 6.676 1 98.38 109 LYS A O 1
ATOM 909 N N . ILE A 1 110 ? -1.223 -8.828 4.984 1 98.38 110 ILE A N 1
ATOM 910 C CA . ILE A 1 110 ? -0.265 -9.523 5.832 1 98.38 110 ILE A CA 1
ATOM 911 C C . ILE A 1 110 ? 1.116 -9.5 5.18 1 98.38 110 ILE A C 1
ATOM 913 O O . ILE A 1 110 ? 1.23 -9.477 3.953 1 98.38 110 ILE A O 1
ATOM 917 N N . ASP A 1 111 ? 2.146 -9.438 6.004 1 98 111 ASP A N 1
ATOM 918 C CA . ASP A 1 111 ? 3.51 -9.562 5.5 1 98 111 ASP A CA 1
ATOM 919 C C . ASP A 1 111 ? 3.783 -10.977 4.992 1 98 111 ASP A C 1
ATOM 921 O O . ASP A 1 111 ? 3.404 -11.961 5.633 1 98 111 ASP A O 1
ATOM 925 N N . LEU A 1 112 ? 4.418 -11.07 3.881 1 98.44 112 LEU A N 1
ATOM 926 C CA . LEU A 1 112 ? 4.746 -12.375 3.33 1 98.44 112 LEU A CA 1
ATOM 927 C C . LEU A 1 112 ? 5.992 -12.953 3.996 1 98.44 112 LEU A C 1
ATOM 929 O O . LEU A 1 112 ? 6.996 -12.258 4.145 1 98.44 112 LEU A O 1
ATOM 933 N N . PRO A 1 113 ? 5.934 -14.195 4.379 1 97.19 113 PRO A N 1
ATOM 934 C CA . PRO A 1 113 ? 7.18 -14.891 4.723 1 97.19 113 PRO A CA 1
ATOM 935 C C . PRO A 1 113 ? 8.109 -15.047 3.521 1 97.19 113 PRO A C 1
ATOM 937 O O . PRO A 1 113 ? 7.715 -14.766 2.387 1 97.19 113 PRO A O 1
ATOM 940 N N . TRP A 1 114 ? 9.328 -15.477 3.764 1 96.62 114 TRP A N 1
ATOM 941 C CA . TRP A 1 114 ? 10.312 -15.625 2.697 1 96.62 114 TRP A CA 1
ATOM 942 C C . TRP A 1 114 ? 9.852 -16.672 1.68 1 96.62 114 TRP A C 1
ATOM 944 O O . TRP A 1 114 ? 10.289 -16.656 0.526 1 96.62 114 TRP A O 1
ATOM 954 N N . LYS A 1 115 ? 9.117 -17.625 2.207 1 97.69 115 LYS A N 1
ATOM 955 C CA 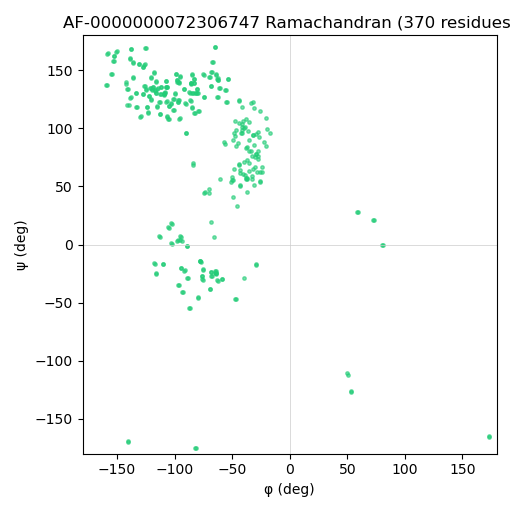. LYS A 1 115 ? 8.508 -18.656 1.373 1 97.69 115 LYS A CA 1
ATOM 956 C C . LYS A 1 115 ? 7.086 -18.969 1.833 1 97.69 115 LYS A C 1
ATOM 958 O O . LYS A 1 115 ? 6.852 -19.234 3.014 1 97.69 115 LYS A O 1
ATOM 963 N N . CYS A 1 116 ? 6.172 -18.875 0.845 1 98.06 116 CYS A N 1
ATOM 964 C CA . CYS A 1 116 ? 4.789 -19.156 1.22 1 98.06 116 CYS A CA 1
ATOM 965 C C . CYS A 1 116 ? 3.961 -19.547 0.002 1 98.06 116 CYS A C 1
ATOM 967 O O . CYS A 1 116 ? 4.414 -19.391 -1.135 1 98.06 116 CYS A O 1
ATOM 969 N N . ILE A 1 117 ? 2.797 -20.109 0.29 1 98.38 117 ILE A N 1
ATOM 970 C CA . ILE A 1 117 ? 1.841 -20.438 -0.762 1 98.38 117 ILE A CA 1
ATOM 971 C C . ILE A 1 117 ? 0.635 -19.5 -0.676 1 98.38 117 ILE A C 1
ATOM 973 O O . ILE A 1 117 ? 0.054 -19.328 0.397 1 98.38 117 ILE A O 1
ATOM 977 N N . ILE A 1 118 ? 0.298 -18.938 -1.76 1 98.62 118 ILE A N 1
ATOM 978 C CA . ILE A 1 118 ? -0.868 -18.078 -1.904 1 98.62 118 ILE A CA 1
ATOM 979 C C . ILE A 1 118 ? -1.948 -18.797 -2.709 1 98.62 118 ILE A C 1
ATOM 981 O O . ILE A 1 118 ? -1.664 -19.391 -3.752 1 98.62 118 ILE A O 1
ATOM 985 N N . CYS A 1 119 ? -3.227 -18.703 -2.238 1 98.19 119 CYS A N 1
ATOM 986 C CA . CYS A 1 119 ? -4.316 -19.359 -2.957 1 98.19 119 CYS A CA 1
ATOM 987 C C . CYS A 1 119 ? -5.527 -18.438 -3.061 1 98.19 119 CYS A C 1
ATOM 989 O O . CYS A 1 119 ? -5.836 -17.703 -2.123 1 98.19 119 CYS A O 1
ATOM 991 N N . PHE A 1 120 ? -6.184 -18.516 -4.121 1 97.94 120 PHE A N 1
ATOM 992 C CA . PHE A 1 120 ? -7.5 -17.922 -4.336 1 97.94 120 PHE A CA 1
ATOM 993 C C . PHE A 1 120 ? -8.211 -18.594 -5.5 1 97.94 120 PHE A C 1
ATOM 995 O O . PHE A 1 120 ? -7.59 -18.922 -6.516 1 97.94 120 PHE A O 1
ATOM 1002 N N . GLY A 1 121 ? -9.5 -18.828 -5.25 1 95.62 121 GLY A N 1
ATOM 1003 C CA . GLY A 1 121 ? -10.141 -19.641 -6.27 1 95.62 121 GLY A CA 1
ATOM 1004 C C . GLY A 1 121 ? -9.398 -20.938 -6.551 1 95.62 121 GLY A C 1
ATOM 1005 O O . GLY A 1 121 ? -9.125 -21.703 -5.633 1 95.62 121 GLY A O 1
ATOM 1006 N N . ASP A 1 122 ? -9.078 -21.141 -7.844 1 93.75 122 ASP A N 1
ATOM 1007 C CA . ASP A 1 122 ? -8.359 -22.344 -8.242 1 93.75 122 ASP A CA 1
ATOM 1008 C C . ASP A 1 122 ? -6.859 -22.078 -8.375 1 93.75 122 ASP A C 1
ATOM 1010 O O . ASP A 1 122 ? -6.082 -22.984 -8.656 1 93.75 122 ASP A O 1
ATOM 1014 N N . TYR A 1 123 ? -6.492 -20.891 -8.055 1 96.44 123 TYR A N 1
ATOM 1015 C CA . TYR A 1 123 ? -5.105 -20.5 -8.266 1 96.44 123 TYR A CA 1
ATOM 1016 C C . TYR A 1 123 ? -4.234 -20.891 -7.078 1 96.44 123 TYR A C 1
ATOM 1018 O O . TYR A 1 123 ? -4.656 -20.766 -5.926 1 96.44 123 TYR A O 1
ATOM 1026 N N . GLN A 1 124 ? -3.08 -21.375 -7.375 1 97.06 124 GLN A N 1
ATOM 1027 C CA . GLN A 1 124 ? -2.008 -21.594 -6.41 1 97.06 124 GLN A CA 1
ATOM 1028 C C . GLN A 1 124 ? -0.727 -20.891 -6.836 1 97.06 124 GLN A C 1
ATOM 1030 O O . GLN A 1 124 ? -0.302 -21 -7.988 1 97.06 124 GLN A O 1
ATOM 1035 N N . ILE A 1 125 ? -0.124 -20.203 -5.883 1 98.06 125 ILE A N 1
ATOM 1036 C CA . ILE A 1 125 ? 1.1 -19.469 -6.184 1 98.06 125 ILE A CA 1
ATOM 1037 C C . ILE A 1 125 ? 2.145 -19.734 -5.102 1 98.06 125 ILE A C 1
ATOM 1039 O O . ILE A 1 125 ? 1.911 -19.469 -3.922 1 98.06 125 ILE A O 1
ATOM 1043 N N . LEU A 1 126 ? 3.221 -20.281 -5.438 1 98.12 126 LEU A N 1
ATOM 1044 C CA . LEU A 1 126 ? 4.375 -20.344 -4.547 1 98.12 126 LEU A CA 1
ATOM 1045 C C . LEU A 1 126 ? 5.199 -19.062 -4.645 1 98.12 126 LEU A C 1
ATOM 1047 O O . LEU A 1 126 ? 5.727 -18.734 -5.711 1 98.12 126 LEU A O 1
ATOM 1051 N N . ALA A 1 127 ? 5.301 -18.375 -3.564 1 98.5 127 ALA A N 1
ATOM 1052 C CA . ALA A 1 127 ? 6.078 -17.125 -3.52 1 98.5 127 ALA A CA 1
ATOM 1053 C C . ALA A 1 127 ? 7.367 -17.328 -2.725 1 98.5 127 ALA A C 1
ATOM 1055 O O . ALA A 1 127 ? 7.344 -17.859 -1.612 1 98.5 127 ALA A O 1
ATOM 1056 N N . GLU A 1 128 ? 8.445 -16.906 -3.305 1 98.5 128 GLU A N 1
ATOM 1057 C CA . GLU A 1 128 ? 9.758 -16.969 -2.658 1 98.5 128 GLU A CA 1
ATOM 1058 C C . GLU A 1 128 ? 10.516 -15.656 -2.814 1 98.5 128 GLU A C 1
ATOM 1060 O O . GLU A 1 128 ? 10.68 -15.156 -3.932 1 98.5 128 GLU A O 1
ATOM 1065 N N . ILE A 1 129 ? 11.016 -15.18 -1.705 1 98.19 129 ILE A N 1
ATOM 1066 C CA . ILE A 1 129 ? 11.703 -13.898 -1.713 1 98.19 129 ILE A CA 1
ATOM 1067 C C . ILE A 1 129 ? 13.211 -14.125 -1.651 1 98.19 129 ILE A C 1
ATOM 1069 O O . ILE A 1 129 ? 13.711 -14.805 -0.75 1 98.19 129 ILE A O 1
ATOM 1073 N N . GLN A 1 130 ? 13.875 -13.656 -2.584 1 96.75 130 GLN A N 1
ATOM 1074 C CA . GLN A 1 130 ? 15.328 -13.578 -2.568 1 96.75 130 GLN A CA 1
ATOM 1075 C C . GLN A 1 130 ? 15.805 -12.164 -2.225 1 96.75 130 GLN A C 1
ATOM 1077 O O . GLN A 1 130 ? 15.633 -11.242 -3.02 1 96.75 130 GLN A O 1
ATOM 1082 N N . GLU A 1 131 ? 16.453 -12.047 -1.145 1 93.12 131 GLU A N 1
ATOM 1083 C CA . GLU A 1 131 ? 16.812 -10.734 -0.616 1 93.12 131 GLU A CA 1
ATOM 1084 C C . GLU A 1 131 ? 17.875 -10.062 -1.483 1 93.12 131 GLU A C 1
ATOM 1086 O O . GLU A 1 131 ? 18.766 -10.734 -2.014 1 93.12 131 GLU A O 1
ATOM 1091 N N . GLY A 1 132 ? 17.75 -8.695 -1.605 1 95.5 132 GLY A N 1
ATOM 1092 C CA . GLY A 1 132 ? 18.734 -7.848 -2.275 1 95.5 132 GLY A CA 1
ATOM 1093 C C . GLY A 1 132 ? 18.969 -6.535 -1.561 1 95.5 132 GLY A C 1
ATOM 1094 O O . GLY A 1 132 ? 18.578 -6.367 -0.405 1 95.5 132 GLY A O 1
ATOM 1095 N N . GLU A 1 133 ? 19.719 -5.664 -2.332 1 92.81 133 GLU A N 1
ATOM 1096 C CA . GLU A 1 133 ? 20.141 -4.441 -1.661 1 92.81 133 GLU A CA 1
ATOM 1097 C C . GLU A 1 133 ? 19.562 -3.205 -2.342 1 92.81 133 GLU A C 1
ATOM 1099 O O . GLU A 1 133 ? 19.562 -2.115 -1.767 1 92.81 133 GLU A O 1
ATOM 1104 N N . ALA A 1 134 ? 19.094 -3.418 -3.541 1 93.69 134 ALA A N 1
ATOM 1105 C CA . ALA A 1 134 ? 18.578 -2.268 -4.281 1 93.69 134 ALA A CA 1
ATOM 1106 C C . ALA A 1 134 ? 17.375 -1.645 -3.564 1 93.69 134 ALA A C 1
ATOM 1108 O O . ALA A 1 134 ? 16.516 -2.357 -3.045 1 93.69 134 ALA A O 1
ATOM 1109 N N . MET A 1 135 ? 17.281 -0.35 -3.566 1 93.06 135 MET A N 1
ATOM 1110 C CA . MET A 1 135 ? 16.219 0.333 -2.828 1 93.06 135 MET A CA 1
ATOM 1111 C C . MET A 1 135 ? 15.211 0.955 -3.781 1 93.06 135 MET A C 1
ATOM 1113 O O . MET A 1 135 ? 14.086 1.272 -3.381 1 93.06 135 MET A O 1
ATOM 1117 N N . ASP A 1 136 ? 15.594 1.079 -4.992 1 93.94 136 ASP A N 1
ATOM 1118 C CA . ASP A 1 136 ? 14.75 1.839 -5.91 1 93.94 136 ASP A CA 1
ATOM 1119 C C . ASP A 1 136 ? 13.805 0.917 -6.68 1 93.94 136 ASP A C 1
ATOM 1121 O O . ASP A 1 136 ? 12.82 1.375 -7.266 1 93.94 136 ASP A O 1
ATOM 1125 N N . TYR A 1 137 ? 14.211 -0.331 -6.684 1 96.38 137 TYR A N 1
ATOM 1126 C CA . TYR A 1 137 ? 13.414 -1.286 -7.441 1 96.38 137 TYR A CA 1
ATOM 1127 C C . TYR A 1 137 ? 13.555 -2.691 -6.871 1 96.38 137 TYR A C 1
ATOM 1129 O O . TYR A 1 137 ? 14.484 -2.967 -6.105 1 96.38 137 TYR A O 1
ATOM 1137 N N . PHE A 1 138 ? 12.602 -3.465 -7.172 1 97.25 138 PHE A N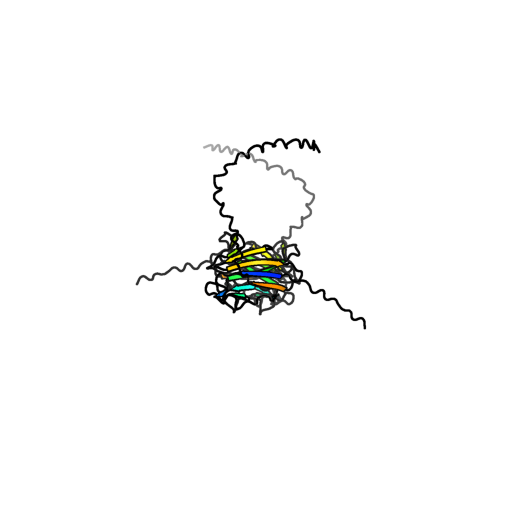 1
ATOM 1138 C CA . PHE A 1 138 ? 12.688 -4.906 -6.98 1 97.25 138 PHE A CA 1
ATOM 1139 C C . PHE A 1 138 ? 12.391 -5.645 -8.281 1 97.25 138 PHE A C 1
ATOM 1141 O O . PHE A 1 138 ? 12.008 -5.027 -9.281 1 97.25 138 PHE A O 1
ATOM 1148 N N . GLU A 1 139 ? 12.672 -6.922 -8.234 1 97.5 139 GLU A N 1
ATOM 1149 C CA . GLU A 1 139 ? 12.422 -7.715 -9.43 1 97.5 139 GLU A CA 1
ATOM 1150 C C . GLU A 1 139 ? 11.375 -8.797 -9.164 1 97.5 139 GLU A C 1
ATOM 1152 O O . GLU A 1 139 ? 11.25 -9.281 -8.039 1 97.5 139 GLU A O 1
ATOM 1157 N N . THR A 1 140 ? 10.609 -9.117 -10.18 1 97.56 140 THR A N 1
ATOM 1158 C CA . THR A 1 140 ? 9.727 -10.273 -10.156 1 97.56 140 THR A CA 1
ATOM 1159 C C . THR A 1 140 ? 10.148 -11.297 -11.211 1 97.56 140 THR A C 1
ATOM 1161 O O . THR A 1 140 ? 10.609 -10.93 -12.289 1 97.56 140 THR A O 1
ATOM 1164 N N . HIS A 1 141 ? 10.086 -12.492 -10.875 1 97.56 141 HIS A N 1
ATOM 1165 C CA . HIS A 1 141 ? 10.336 -13.617 -11.766 1 97.56 141 HIS A CA 1
ATOM 1166 C C . HIS A 1 141 ? 9.195 -14.633 -11.695 1 97.56 141 HIS A C 1
ATOM 1168 O O . HIS A 1 141 ? 9.07 -15.359 -10.711 1 97.56 141 HIS A O 1
ATOM 1174 N N . LEU A 1 142 ? 8.445 -14.711 -12.781 1 97.06 142 LEU A N 1
ATOM 1175 C CA . LEU A 1 142 ? 7.262 -15.57 -12.797 1 97.06 142 LEU A CA 1
ATOM 1176 C C . LEU A 1 142 ? 7.578 -16.922 -13.43 1 97.06 142 LEU A C 1
ATOM 1178 O O . LEU A 1 142 ? 8.305 -16.984 -14.422 1 97.06 142 LEU A O 1
ATOM 1182 N N . HIS A 1 143 ? 7.031 -17.953 -12.836 1 95.5 143 HIS A N 1
ATOM 1183 C CA . HIS A 1 143 ? 7.156 -19.312 -13.32 1 95.5 143 HIS A CA 1
ATOM 1184 C C . HIS A 1 143 ? 5.793 -20 -13.391 1 95.5 143 HIS A C 1
ATOM 1186 O O . HIS A 1 143 ? 4.848 -19.578 -12.719 1 95.5 143 HIS A O 1
ATOM 1192 N N . LEU A 1 144 ? 5.77 -20.984 -14.281 1 94.06 144 LEU A N 1
ATOM 1193 C CA . LEU A 1 144 ? 4.559 -21.781 -14.398 1 94.06 144 LEU A CA 1
ATOM 1194 C C . LEU A 1 144 ? 4.816 -23.219 -13.945 1 94.06 144 LEU A C 1
ATOM 1196 O O . LEU A 1 144 ? 5.715 -23.891 -14.461 1 94.06 144 LEU A O 1
ATOM 1200 N N . ALA A 1 145 ? 4.047 -23.641 -12.969 1 93.38 145 ALA A N 1
ATOM 1201 C CA . ALA A 1 145 ? 4.164 -25.016 -12.492 1 93.38 145 ALA A CA 1
ATOM 1202 C C . ALA A 1 145 ? 3.32 -25.953 -13.344 1 93.38 145 ALA A C 1
ATOM 1204 O O . ALA A 1 145 ? 2.201 -25.625 -13.734 1 93.38 145 ALA A O 1
ATOM 1205 N N . LYS A 1 146 ? 3.783 -27.172 -13.516 1 91 146 LYS A N 1
ATOM 1206 C CA . LYS A 1 146 ? 3.078 -28.172 -14.312 1 91 146 LYS A CA 1
ATOM 1207 C C . LYS A 1 146 ? 2.146 -29.016 -13.445 1 91 146 LYS A C 1
ATOM 1209 O O . LYS A 1 146 ? 1.219 -29.656 -13.953 1 91 146 LYS A O 1
ATOM 1214 N N . VAL A 1 147 ? 2.484 -29.047 -12.078 1 91.5 147 VAL A N 1
ATOM 1215 C CA . VAL A 1 147 ? 1.695 -29.812 -11.125 1 91.5 147 VAL A CA 1
ATOM 1216 C C . VAL A 1 147 ? 1.25 -28.922 -9.969 1 91.5 147 VAL A C 1
ATOM 1218 O O . VAL A 1 147 ? 1.854 -27.875 -9.719 1 91.5 147 VAL A O 1
ATOM 1221 N N . PRO A 1 148 ? 0.119 -29.312 -9.305 1 93.38 148 PRO A N 1
ATOM 1222 C CA . PRO A 1 148 ? -0.325 -28.484 -8.172 1 93.38 148 PRO A CA 1
ATOM 1223 C C . PRO A 1 148 ? 0.773 -28.266 -7.141 1 93.38 148 PRO A C 1
ATOM 1225 O O . PRO A 1 148 ? 1.558 -29.172 -6.859 1 93.38 148 PRO A O 1
ATOM 1228 N N . ILE A 1 149 ? 0.802 -27.172 -6.641 1 94.06 149 ILE A N 1
ATOM 1229 C CA . ILE A 1 149 ? 1.827 -26.781 -5.684 1 94.06 149 ILE A CA 1
ATOM 1230 C C . ILE A 1 149 ? 1.487 -27.344 -4.305 1 94.06 149 ILE A C 1
ATOM 1232 O O . ILE A 1 149 ? 2.369 -27.812 -3.584 1 94.06 149 ILE A O 1
ATOM 1236 N N . LEU A 1 150 ? 0.227 -27.219 -3.877 1 86.56 150 LEU A N 1
ATOM 1237 C CA . LEU A 1 150 ? -0.225 -27.719 -2.586 1 86.56 150 LEU A CA 1
ATOM 1238 C C . LEU A 1 150 ? -0.258 -29.25 -2.582 1 86.56 150 LEU A C 1
ATOM 1240 O O . LEU A 1 150 ? -0.93 -29.859 -3.414 1 86.56 150 LEU A O 1
ATOM 1244 N N . GLN A 1 151 ? 0.775 -29.938 -3.105 1 68.56 151 GLN A N 1
ATOM 1245 C CA . GLN A 1 151 ? 0.771 -31.391 -3.209 1 68.56 151 GLN A CA 1
ATOM 1246 C C . GLN A 1 151 ? 0.19 -32.031 -1.952 1 68.56 151 GLN A C 1
ATOM 1248 O O . GLN A 1 151 ? 0.404 -31.547 -0.843 1 68.56 151 GLN A O 1
ATOM 1253 N N . GLU A 1 152 ? -0.958 -32.375 -2.111 1 50.5 152 GLU A N 1
ATOM 1254 C CA . GLU A 1 152 ? -1.543 -33.312 -1.132 1 50.5 152 GLU A CA 1
ATOM 1255 C C . GLU A 1 152 ? -0.499 -34.281 -0.593 1 50.5 152 GLU A C 1
ATOM 1257 O O . GLU A 1 152 ? 0.102 -35.031 -1.355 1 50.5 152 GLU A O 1
ATOM 1262 N N . SER A 1 153 ? 0.531 -33.812 -0.058 1 45.5 153 SER A N 1
ATOM 1263 C CA . SER A 1 153 ? 1.217 -34.969 0.537 1 45.5 153 SER A CA 1
ATOM 1264 C C . SER A 1 153 ? 0.234 -36.062 0.9 1 45.5 153 SER A C 1
ATOM 1266 O O . SER A 1 153 ? -0.725 -35.844 1.64 1 45.5 153 SER A O 1
ATOM 1268 N N . CYS A 1 154 ? -0.257 -36.812 -0.099 1 41.66 154 CYS A N 1
ATOM 1269 C CA . CYS A 1 154 ? -0.924 -38.062 0.254 1 41.66 154 CYS A CA 1
ATOM 1270 C C . CYS A 1 154 ? -0.424 -38.562 1.595 1 41.66 154 CYS A C 1
ATOM 1272 O O . CYS A 1 154 ? 0.743 -38.938 1.724 1 41.66 154 CYS A O 1
ATOM 1274 N N . LEU A 1 155 ? -0.701 -37.875 2.682 1 39.88 155 LEU A N 1
ATOM 1275 C CA . LEU A 1 155 ? -0.49 -38.719 3.846 1 39.88 155 LEU A CA 1
ATOM 1276 C C . LEU A 1 155 ? -0.691 -40.188 3.486 1 39.88 155 LEU A C 1
ATOM 1278 O O . LEU A 1 155 ? -1.646 -40.531 2.787 1 39.88 155 LEU A O 1
ATOM 1282 N N . PRO A 1 156 ? 0.323 -40.938 3.201 1 38 156 PRO A N 1
ATOM 1283 C CA . PRO A 1 156 ? 0.08 -42.406 3.109 1 38 156 PRO A CA 1
ATOM 1284 C C . PRO A 1 156 ? -1.162 -42.844 3.881 1 38 156 PRO A C 1
ATOM 1286 O O . PRO A 1 156 ? -1.452 -42.281 4.949 1 38 156 PRO A O 1
ATOM 1289 N N . SER A 1 157 ? -2.346 -42.812 3.244 1 37.5 157 SER A N 1
ATOM 1290 C CA . SER A 1 157 ? -3.375 -43.625 3.902 1 37.5 157 SER A CA 1
ATOM 1291 C C . SER A 1 157 ? -2.76 -44.656 4.832 1 37.5 157 SER A C 1
ATOM 1293 O O . SER A 1 157 ? -1.838 -45.375 4.445 1 37.5 157 SER A O 1
ATOM 1295 N N . LEU A 1 158 ? -2.697 -44.438 6.172 1 38.34 158 LEU A N 1
ATOM 1296 C CA . LEU A 1 158 ? -2.381 -45.469 7.145 1 38.34 158 LEU A CA 1
ATOM 1297 C C . LEU A 1 158 ? -2.848 -46.844 6.648 1 38.34 158 LEU A C 1
ATOM 1299 O O . LEU A 1 158 ? -4.043 -47.031 6.418 1 38.34 158 LEU A O 1
ATOM 1303 N N . GLN A 1 159 ? -2.293 -47.406 5.617 1 37.59 159 GLN A N 1
ATOM 1304 C CA . GLN A 1 159 ? -2.512 -48.812 5.441 1 37.59 159 GLN A CA 1
ATOM 1305 C C . GLN A 1 159 ? -2.807 -49.5 6.773 1 37.59 159 GLN A C 1
ATOM 1307 O O . GLN A 1 159 ? -2.264 -49.125 7.809 1 37.59 159 GLN A O 1
ATOM 1312 N N . PRO A 1 160 ? -4.074 -50.062 6.965 1 36.81 160 PRO A N 1
ATOM 1313 C CA . PRO A 1 160 ? -4.383 -50.75 8.211 1 36.81 160 PRO A CA 1
ATOM 1314 C C . PRO A 1 160 ? -3.186 -51.531 8.766 1 36.81 160 PRO A C 1
ATOM 1316 O O . PRO A 1 160 ? -2.348 -52 8 1 36.81 160 PRO A O 1
ATOM 1319 N N . ILE A 1 161 ? -2.465 -50.969 9.695 1 36.66 161 ILE A N 1
ATOM 1320 C CA . ILE A 1 161 ? -1.485 -51.812 10.375 1 36.66 161 ILE A CA 1
ATOM 1321 C C . ILE A 1 161 ? -1.981 -53.25 10.422 1 36.66 161 ILE A C 1
ATOM 1323 O O . ILE A 1 161 ? -3.07 -53.531 10.93 1 36.66 161 ILE A O 1
ATOM 1327 N N . PRO A 1 162 ? -1.758 -54.031 9.43 1 36.88 162 PRO A N 1
ATOM 1328 C CA . PRO A 1 162 ? -2.105 -55.438 9.75 1 36.88 162 PRO A CA 1
ATOM 1329 C C . PRO A 1 162 ? -1.809 -55.781 11.203 1 36.88 162 PRO A C 1
ATOM 1331 O O . PRO A 1 162 ? -0.89 -55.219 11.805 1 36.88 162 PRO A O 1
ATOM 1334 N N . GLU A 1 163 ? -2.779 -55.906 12.102 1 35.91 163 GLU A N 1
ATOM 1335 C CA . GLU A 1 163 ? -2.58 -56.438 13.453 1 35.91 163 GLU A CA 1
ATOM 1336 C C . GLU A 1 163 ? -1.45 -57.438 13.484 1 35.91 163 GLU A C 1
ATOM 1338 O O . GLU A 1 163 ? -1.22 -58.094 14.508 1 35.91 163 GLU A O 1
ATOM 1343 N N . LYS A 1 164 ? -1.079 -57.938 12.273 1 34.34 164 LYS A N 1
ATOM 1344 C CA . LYS A 1 164 ? -0.308 -59.156 12.531 1 34.34 164 LYS A CA 1
ATOM 1345 C C . LYS A 1 164 ? 1.026 -58.812 13.195 1 34.34 164 LYS A C 1
ATOM 1347 O O . LYS A 1 164 ? 2.035 -58.625 12.516 1 34.34 164 LYS A O 1
ATOM 1352 N N . GLY A 1 165 ? 1.3 -57.656 13.828 1 32.44 165 GLY A N 1
ATOM 1353 C CA . GLY A 1 165 ? 2.617 -57.719 14.445 1 32.44 165 GLY A CA 1
ATOM 1354 C C . GLY A 1 165 ? 2.9 -59.031 15.148 1 32.44 165 GLY A C 1
ATOM 1355 O O . GLY A 1 165 ? 2.432 -59.25 16.266 1 32.44 165 GLY A O 1
ATOM 1356 N N . ILE A 1 166 ? 2.725 -60.125 14.562 1 29.28 166 ILE A N 1
ATOM 1357 C CA . ILE A 1 166 ? 3.639 -61.125 15.133 1 29.28 166 ILE A CA 1
ATOM 1358 C C . ILE A 1 166 ? 5.031 -60.5 15.273 1 29.28 166 ILE A C 1
ATOM 1360 O O . ILE A 1 166 ? 5.605 -60.031 14.297 1 29.28 166 ILE A O 1
ATOM 1364 N N . PHE A 1 167 ? 5.238 -59.875 16.375 1 28.73 167 PHE A N 1
ATOM 1365 C CA . PHE A 1 167 ? 6.52 -59.562 17 1 28.73 167 PHE A CA 1
ATOM 1366 C C . PHE A 1 167 ? 7.555 -60.625 16.688 1 28.73 167 PHE A C 1
ATOM 1368 O O . PHE A 1 167 ? 7.52 -61.719 17.266 1 28.73 167 PHE A O 1
ATOM 1375 N N . PRO A 1 168 ? 7.711 -60.938 15.375 1 30.08 168 PRO A N 1
ATOM 1376 C CA . PRO A 1 168 ? 8.711 -62 15.281 1 30.08 168 PRO A CA 1
ATOM 1377 C C . PRO A 1 168 ? 9.961 -61.688 16.109 1 30.08 168 PRO A C 1
ATOM 1379 O O . PRO A 1 168 ? 10.359 -60.531 16.25 1 30.08 168 PRO A O 1
ATOM 1382 N N . SER A 1 169 ? 10.125 -62.375 17.25 1 30.39 169 SER A N 1
ATOM 1383 C CA . SER A 1 169 ? 11.289 -62.594 18.109 1 30.39 169 SER A CA 1
ATOM 1384 C C . SER A 1 169 ? 12.562 -62.75 17.297 1 30.39 169 SER A C 1
ATOM 1386 O O . SER A 1 169 ? 12.781 -63.812 16.688 1 30.39 169 SER A O 1
ATOM 1388 N N . LEU A 1 170 ? 12.695 -61.844 16.328 1 26.64 170 LEU A N 1
ATOM 1389 C CA . LEU A 1 170 ? 13.82 -62.125 15.43 1 26.64 170 LEU A CA 1
ATOM 1390 C C . LEU A 1 170 ? 15.086 -62.406 16.234 1 26.64 170 LEU A C 1
ATOM 1392 O O . LEU A 1 170 ? 15.508 -61.594 17.062 1 26.64 170 LEU A O 1
ATOM 1396 N N . SER A 1 171 ? 15.305 -63.719 16.578 1 29.8 171 SER A N 1
ATOM 1397 C CA . SER A 1 171 ? 16.469 -64.438 17.078 1 29.8 171 SER A CA 1
ATOM 1398 C C . SER A 1 171 ? 17.766 -63.906 16.469 1 29.8 171 SER A C 1
ATOM 1400 O O . SER A 1 171 ? 17.891 -63.844 15.242 1 29.8 171 SER A O 1
ATOM 1402 N N . PRO A 1 172 ? 18.328 -62.875 17.203 1 28.73 172 PRO A N 1
ATOM 1403 C CA . PRO A 1 172 ? 19.672 -62.5 16.734 1 28.73 172 PRO A CA 1
ATOM 1404 C C . PRO A 1 172 ? 20.438 -63.688 16.156 1 28.73 172 PRO A C 1
ATOM 1406 O O . PRO A 1 172 ? 20.172 -64.812 16.516 1 28.73 172 PRO A O 1
ATOM 1409 N N . PHE A 1 173 ? 20.828 -63.5 14.914 1 26.44 173 PHE A N 1
ATOM 1410 C CA . PHE A 1 173 ? 21.766 -64.312 14.109 1 26.44 173 PHE A CA 1
ATOM 1411 C C . PHE A 1 173 ? 22.938 -64.75 14.953 1 26.44 173 PHE A C 1
ATOM 1413 O O . PHE A 1 173 ? 23.484 -64 15.758 1 26.44 173 PHE A O 1
ATOM 1420 N N . GLN A 1 174 ? 22.953 -66.062 15.328 1 27.12 174 GLN A N 1
ATOM 1421 C CA . GLN A 1 174 ? 23.984 -66.938 15.867 1 27.12 174 GLN A CA 1
ATOM 1422 C C . GLN A 1 174 ? 25.375 -66.562 15.336 1 27.12 174 GLN A C 1
ATOM 1424 O O . GLN A 1 174 ? 25.547 -66.375 14.125 1 27.12 174 GLN A O 1
ATOM 1429 N N . GLY A 1 175 ? 26.031 -65.688 16.219 1 27.33 175 GLY A N 1
ATOM 1430 C CA . GLY A 1 175 ? 27.453 -65.438 16.125 1 27.33 175 GLY A CA 1
ATOM 1431 C C . GLY A 1 175 ? 28.25 -66.625 15.648 1 27.33 175 GLY A C 1
ATOM 1432 O O . GLY A 1 175 ? 28.25 -67.688 16.297 1 27.33 175 GLY A O 1
ATOM 1433 N N . LYS A 1 176 ? 28.234 -66.938 14.414 1 29.42 176 LYS A N 1
ATOM 1434 C CA . LYS A 1 176 ? 29.109 -67.938 13.852 1 29.42 176 LYS A CA 1
ATOM 1435 C C . LYS A 1 176 ? 30.5 -67.875 14.477 1 29.42 176 LYS A C 1
ATOM 1437 O O . LYS A 1 176 ? 31.094 -66.812 14.617 1 29.42 176 LYS A O 1
ATOM 1442 N N . SER A 1 177 ? 30.922 -68.875 15.359 1 30.17 177 SER A N 1
ATOM 1443 C CA . SER A 1 177 ? 32.188 -69.312 15.938 1 30.17 177 SER A CA 1
ATOM 1444 C C . SER A 1 177 ? 33.312 -69.25 14.898 1 30.17 177 SER A C 1
ATOM 1446 O O . SER A 1 177 ? 33.156 -69.812 13.789 1 30.17 177 SER A O 1
ATOM 1448 N N . PRO A 1 178 ? 34.094 -68.188 15 1 31.09 178 PRO A N 1
ATOM 1449 C CA . PRO A 1 178 ? 35.281 -68.188 14.156 1 31.09 178 PRO A CA 1
ATOM 1450 C C . PRO A 1 178 ? 36.062 -69.5 14.188 1 31.09 178 PRO A C 1
ATOM 1452 O O . PRO A 1 178 ? 36.188 -70.125 15.25 1 31.09 178 PRO A O 1
ATOM 1455 N N . ILE A 1 179 ? 35.938 -70.438 13.242 1 29.62 179 ILE A N 1
ATOM 1456 C CA . ILE A 1 179 ? 36.688 -71.688 13.039 1 29.62 179 ILE A CA 1
ATOM 1457 C C . ILE A 1 179 ? 38.188 -71.375 13.133 1 29.62 179 ILE A C 1
ATOM 1459 O O . ILE A 1 179 ? 38.688 -70.438 12.477 1 29.62 179 ILE A O 1
ATOM 1463 N N . GLU A 1 180 ? 38.812 -71.562 14.258 1 31.8 180 GLU A N 1
ATOM 1464 C CA . GLU A 1 180 ? 40.25 -71.562 14.5 1 31.8 180 GLU A CA 1
ATOM 1465 C C . GLU A 1 180 ? 40.969 -72.438 13.469 1 31.8 180 GLU A C 1
ATOM 1467 O O . GLU A 1 180 ? 40.781 -73.688 13.453 1 31.8 180 GLU A O 1
ATOM 1472 N N . ILE A 1 181 ? 41 -72.188 12.242 1 30.39 181 ILE A N 1
ATOM 1473 C CA . ILE A 1 181 ? 41.75 -72.938 11.289 1 30.39 181 ILE A CA 1
ATOM 1474 C C . ILE A 1 181 ? 43.188 -73.188 11.797 1 30.39 181 ILE A C 1
ATOM 1476 O O . ILE A 1 181 ? 43.906 -72.188 12.055 1 30.39 181 ILE A O 1
ATOM 1480 N N . ASP A 1 182 ? 43.469 -74.188 12.586 1 31.44 182 ASP A N 1
ATOM 1481 C CA . ASP A 1 182 ? 44.75 -74.75 12.969 1 31.44 182 ASP A CA 1
ATOM 1482 C C . ASP A 1 182 ? 45.625 -75 11.75 1 31.44 182 ASP A C 1
ATOM 1484 O O . ASP A 1 182 ? 45.312 -75.875 10.914 1 31.44 182 ASP A O 1
ATOM 1488 N N . GLU A 1 183 ? 45.969 -74.125 10.844 1 30.33 183 GLU A N 1
ATOM 1489 C CA . GLU A 1 183 ? 46.969 -74.438 9.797 1 30.33 183 GLU A CA 1
ATOM 1490 C C . GLU A 1 183 ? 48.25 -75 10.375 1 30.33 183 GLU A C 1
ATOM 1492 O O . GLU A 1 183 ? 49.031 -74.25 11.008 1 30.33 183 GLU A O 1
ATOM 1497 N N . ASN A 1 184 ? 48.281 -76.062 11.188 1 28.95 184 ASN A N 1
ATOM 1498 C CA . ASN A 1 184 ? 49.531 -76.812 11.422 1 28.95 184 ASN A CA 1
ATOM 1499 C C . ASN A 1 184 ? 50.219 -77.188 10.117 1 28.95 184 ASN A C 1
ATOM 1501 O O . ASN A 1 184 ? 49.719 -78.062 9.406 1 28.95 184 ASN A O 1
ATOM 1505 N N . GLU A 1 185 ? 50.531 -76.25 9.234 1 28.23 185 GLU A N 1
ATOM 1506 C CA . GLU A 1 185 ? 51.469 -76.688 8.18 1 28.23 185 GLU A CA 1
ATOM 1507 C C . GLU A 1 185 ? 52.656 -77.438 8.766 1 28.23 185 GLU A C 1
ATOM 1509 O O . GLU A 1 185 ? 53.344 -76.938 9.641 1 28.23 185 GLU A O 1
ATOM 1514 N N . SER A 1 186 ? 52.594 -78.75 8.836 1 23.95 186 SER A N 1
ATOM 1515 C CA . SER A 1 186 ? 53.594 -79.812 8.82 1 23.95 186 SER A CA 1
ATOM 1516 C C . SER A 1 186 ? 54.594 -79.688 7.676 1 23.95 186 SER A C 1
ATOM 1518 O O . SER A 1 186 ? 54.25 -79.875 6.512 1 23.95 186 SER A O 1
ATOM 1520 N N . CYS A 1 187 ? 55.094 -78.438 7.332 1 22.81 187 CYS A N 1
ATOM 1521 C CA . CYS A 1 187 ? 56.5 -78.75 7.027 1 22.81 187 CYS A CA 1
ATOM 1522 C C . CYS A 1 187 ? 57.312 -78.875 8.305 1 22.81 187 CYS A C 1
ATOM 1524 O O . CYS A 1 187 ? 57 -78.25 9.32 1 22.81 187 CYS A O 1
ATOM 1526 N N . MET B 1 1 ? -49.406 2.068 -4.23 1 24.09 1 MET B N 1
ATOM 1527 C CA . MET B 1 1 ? -48.312 2.982 -4.477 1 24.09 1 MET B CA 1
ATOM 1528 C C . MET B 1 1 ? -47.375 3.057 -3.27 1 24.09 1 MET B C 1
ATOM 1530 O O . MET B 1 1 ? -47.438 4.016 -2.494 1 24.09 1 MET B O 1
ATOM 1534 N N . THR B 1 2 ? -47.188 2.041 -2.438 1 30.84 2 THR B N 1
ATOM 1535 C CA . THR B 1 2 ? -46.344 2.01 -1.247 1 30.84 2 THR B CA 1
ATOM 1536 C C . THR B 1 2 ? -44.906 2.391 -1.589 1 30.84 2 THR B C 1
ATOM 1538 O O . THR B 1 2 ? -44.281 1.801 -2.484 1 30.84 2 THR B O 1
ATOM 1541 N N . SER B 1 3 ? -44.594 3.707 -1.591 1 31.78 3 SER B N 1
ATOM 1542 C CA . SER B 1 3 ? -43.25 4.207 -1.72 1 31.78 3 SER B CA 1
ATOM 1543 C C . SER B 1 3 ? -42.281 3.414 -0.841 1 31.78 3 SER B C 1
ATOM 1545 O O . SER B 1 3 ? -42.438 3.379 0.382 1 31.78 3 SER B O 1
ATOM 1547 N N . PHE B 1 4 ? -42 2.156 -1.124 1 31.66 4 PHE B N 1
ATOM 1548 C CA . PHE B 1 4 ? -40.875 1.483 -0.468 1 31.66 4 PHE B CA 1
ATOM 1549 C C . PHE B 1 4 ? -39.688 2.43 -0.303 1 31.66 4 PHE B C 1
ATOM 1551 O O . PHE B 1 4 ? -39.062 2.801 -1.286 1 31.66 4 PHE B O 1
ATOM 1558 N N . GLU B 1 5 ? -39.812 3.488 0.373 1 35.84 5 GLU B N 1
ATOM 1559 C CA . GLU B 1 5 ? -38.688 4.277 0.801 1 35.84 5 GLU B CA 1
ATOM 1560 C C . GLU B 1 5 ? -37.5 3.381 1.216 1 35.84 5 GLU B C 1
ATOM 1562 O O . GLU B 1 5 ? -37.594 2.711 2.248 1 35.84 5 GLU B O 1
ATOM 1567 N N . GLU B 1 6 ? -36.969 2.482 0.418 1 39.66 6 GLU B N 1
ATOM 1568 C CA . GLU B 1 6 ? -35.719 1.807 0.745 1 39.66 6 GLU B CA 1
ATOM 1569 C C . GLU B 1 6 ? -34.75 2.744 1.469 1 39.66 6 GLU B C 1
ATOM 1571 O O . GLU B 1 6 ? -34.344 3.771 0.919 1 39.66 6 GLU B O 1
ATOM 1576 N N . ASP B 1 7 ? -34.875 3.197 2.686 1 41.84 7 ASP B N 1
ATOM 1577 C CA . ASP B 1 7 ? -33.938 3.816 3.594 1 41.84 7 ASP B CA 1
ATOM 1578 C C . ASP B 1 7 ? -32.5 3.371 3.273 1 41.84 7 ASP B C 1
ATOM 1580 O O . ASP B 1 7 ? -32.094 2.262 3.629 1 41.84 7 ASP B O 1
ATOM 1584 N N . GLU B 1 8 ? -31.906 3.471 2.127 1 45.78 8 GLU B N 1
ATOM 1585 C CA . GLU B 1 8 ? -30.5 3.24 1.842 1 45.78 8 GLU B CA 1
ATOM 1586 C C . GLU B 1 8 ? -29.625 3.725 2.99 1 45.78 8 GLU B C 1
ATOM 1588 O O . GLU B 1 8 ? -29.531 4.926 3.252 1 45.78 8 GLU B O 1
ATOM 1593 N N . THR B 1 9 ? -29.672 3.383 4.184 1 52.53 9 THR B N 1
ATOM 1594 C CA . THR B 1 9 ? -28.828 3.68 5.328 1 52.53 9 THR B CA 1
ATOM 1595 C C . THR B 1 9 ? -27.391 3.928 4.879 1 52.53 9 THR B C 1
ATOM 1597 O O . THR B 1 9 ? -26.75 3.039 4.312 1 52.53 9 THR B O 1
ATOM 1600 N N . GLU B 1 10 ? -27.094 5.039 4.359 1 64.69 10 GLU B N 1
ATOM 1601 C CA . GLU B 1 10 ? -25.781 5.473 3.865 1 64.69 10 GLU B CA 1
ATOM 1602 C C . GLU B 1 10 ? -24.672 5.039 4.809 1 64.69 10 GLU B C 1
ATOM 1604 O O . GLU B 1 10 ? -24.703 5.34 6.004 1 64.69 10 GLU B O 1
ATOM 1609 N N . GLU B 1 11 ? -23.969 3.91 4.602 1 79.25 11 GLU B N 1
ATOM 1610 C CA . GLU B 1 11 ? -22.844 3.471 5.414 1 79.25 11 GLU B CA 1
ATOM 1611 C C . GLU B 1 11 ? -21.906 4.629 5.723 1 79.25 11 GLU B C 1
ATOM 1613 O O . GLU B 1 11 ? -21.672 5.496 4.875 1 79.25 11 GLU B O 1
ATOM 1618 N N . THR B 1 12 ? -21.703 4.812 7.023 1 92.25 12 THR B N 1
ATOM 1619 C CA . THR B 1 12 ? -20.734 5.805 7.457 1 92.25 12 THR B CA 1
ATOM 1620 C C . THR B 1 12 ? -19.328 5.438 6.977 1 92.25 12 THR B C 1
ATOM 1622 O O . THR B 1 12 ? -18.906 4.289 7.109 1 92.25 12 THR B O 1
ATOM 1625 N N . ALA B 1 13 ? -18.719 6.32 6.352 1 96.12 13 ALA B N 1
ATOM 1626 C CA . ALA B 1 13 ? -17.359 6.094 5.867 1 96.12 13 ALA B CA 1
ATOM 1627 C C . ALA B 1 13 ? -16.328 6.422 6.945 1 96.12 13 ALA B C 1
ATOM 1629 O O . ALA B 1 13 ? -16.5 7.387 7.695 1 96.12 13 ALA B O 1
ATOM 1630 N N . THR B 1 14 ? -15.289 5.535 7.027 1 97.5 14 THR B N 1
ATOM 1631 C CA . THR B 1 14 ? -14.141 5.93 7.828 1 97.5 14 THR B CA 1
ATOM 1632 C C . THR B 1 14 ? -13.57 7.258 7.336 1 97.5 14 THR B C 1
ATOM 1634 O O . THR B 1 14 ? -13.43 7.465 6.129 1 97.5 14 THR B O 1
ATOM 1637 N N . CYS B 1 15 ? -13.305 8.156 8.281 1 97.75 15 CYS B N 1
ATOM 1638 C CA . CYS B 1 15 ? -12.805 9.469 7.895 1 97.75 15 CYS B CA 1
ATOM 1639 C C . CYS B 1 15 ? -11.445 9.742 8.523 1 97.75 15 CYS B C 1
ATOM 1641 O O . CYS B 1 15 ? -11.289 9.625 9.742 1 97.75 15 CYS B O 1
ATOM 1643 N N . LEU B 1 16 ? -10.5 10.055 7.727 1 98.25 16 LEU B N 1
ATOM 1644 C CA . LEU B 1 16 ? -9.18 10.492 8.188 1 98.25 16 LEU B CA 1
ATOM 1645 C C . LEU B 1 16 ? -9.102 12.016 8.219 1 98.25 16 LEU B C 1
ATOM 1647 O O . LEU B 1 16 ? -9.086 12.672 7.176 1 98.25 16 LEU B O 1
ATOM 1651 N N . HIS B 1 17 ? -9.094 12.586 9.391 1 98 17 HIS B N 1
ATOM 1652 C CA . HIS B 1 17 ? -8.875 14.016 9.594 1 98 17 HIS B CA 1
ATOM 1653 C C . HIS B 1 17 ? -7.383 14.344 9.664 1 98 17 HIS B C 1
ATOM 1655 O O . HIS B 1 17 ? -6.652 13.75 10.461 1 98 17 HIS B O 1
ATOM 1661 N N . MET B 1 18 ? -6.969 15.203 8.836 1 98 18 MET B N 1
ATOM 1662 C CA . MET B 1 18 ? -5.574 15.633 8.867 1 98 18 MET B CA 1
ATOM 1663 C C . MET B 1 18 ? -5.473 17.141 9.023 1 98 18 MET B C 1
ATOM 1665 O O . MET B 1 18 ? -5.949 17.891 8.164 1 98 18 MET B O 1
ATOM 1669 N N . THR B 1 19 ? -4.863 17.562 10.102 1 97.19 19 THR B N 1
ATOM 1670 C CA . THR B 1 19 ? -4.629 18.969 10.352 1 97.19 19 THR B CA 1
ATOM 1671 C C . THR B 1 19 ? -3.164 19.328 10.117 1 97.19 19 THR B C 1
ATOM 1673 O O . THR B 1 19 ? -2.281 18.859 10.844 1 97.19 19 THR B O 1
ATOM 1676 N N . PHE B 1 20 ? -2.963 20.234 9.164 1 96.44 20 PHE B N 1
ATOM 1677 C CA . PHE B 1 20 ? -1.612 20.578 8.734 1 96.44 20 PHE B CA 1
ATOM 1678 C C . PHE B 1 20 ? -1.137 21.859 9.406 1 96.44 20 PHE B C 1
ATOM 1680 O O . PHE B 1 20 ? -1.937 22.75 9.68 1 96.44 20 PHE B O 1
ATOM 1687 N N . TYR B 1 21 ? 0.186 21.859 9.648 1 95 21 TYR B N 1
ATOM 1688 C CA . TYR B 1 21 ? 0.843 23.078 10.07 1 95 21 TYR B CA 1
ATOM 1689 C C . TYR B 1 21 ? 2.223 23.203 9.438 1 95 21 TYR B C 1
ATOM 1691 O O . TYR B 1 21 ? 2.953 22.219 9.32 1 95 21 TYR B O 1
ATOM 1699 N N . HIS B 1 22 ? 2.553 24.359 9.016 1 94.62 22 HIS B N 1
ATOM 1700 C CA . HIS B 1 22 ? 3.885 24.75 8.562 1 94.62 22 HIS B CA 1
ATOM 1701 C C . HIS B 1 22 ? 4.238 26.156 9.031 1 94.62 22 HIS B C 1
ATOM 1703 O O . HIS B 1 22 ? 3.422 27.078 8.93 1 94.62 22 HIS B O 1
ATOM 1709 N N . PRO B 1 23 ? 5.438 26.312 9.555 1 91.31 23 PRO B N 1
ATOM 1710 C CA . PRO B 1 23 ? 5.809 27.625 10.086 1 91.31 23 PRO B CA 1
ATOM 1711 C C . PRO B 1 23 ? 5.734 28.734 9.039 1 91.31 23 PRO B C 1
ATOM 1713 O O . PRO B 1 23 ? 5.461 29.891 9.375 1 91.31 23 PRO B O 1
ATOM 1716 N N . CYS B 1 24 ? 5.941 28.453 7.781 1 89.44 24 CYS B N 1
ATOM 1717 C CA . CYS B 1 24 ? 5.957 29.453 6.727 1 89.44 24 CYS B CA 1
ATOM 1718 C C . CYS B 1 24 ? 4.656 29.438 5.93 1 89.44 24 CYS B C 1
ATOM 1720 O O . CYS B 1 24 ? 4.625 29.859 4.777 1 89.44 24 CYS B O 1
ATOM 1722 N N . GLN B 1 25 ? 3.607 28.859 6.457 1 88.06 25 GLN B N 1
ATOM 1723 C CA . GLN B 1 25 ? 2.371 28.641 5.707 1 88.06 25 GLN B CA 1
ATOM 1724 C C . GLN B 1 25 ? 1.727 29.969 5.328 1 88.06 25 GLN B C 1
ATOM 1726 O O . GLN B 1 25 ? 0.965 30.047 4.363 1 88.06 25 GLN B O 1
ATOM 1731 N N . GLN B 1 26 ? 1.983 31 6.031 1 80.25 26 GLN B N 1
ATOM 1732 C CA . GLN B 1 26 ? 1.415 32.312 5.719 1 80.25 26 GLN B CA 1
ATOM 1733 C C . GLN B 1 26 ? 2.117 32.938 4.52 1 80.25 26 GLN B C 1
ATOM 1735 O O . GLN B 1 26 ? 1.504 33.688 3.762 1 80.25 26 GLN B O 1
ATOM 1740 N N . ASP B 1 27 ? 3.312 32.625 4.375 1 74.38 27 ASP B N 1
ATOM 1741 C CA . ASP B 1 27 ? 4.125 33.281 3.344 1 74.38 27 ASP B CA 1
ATOM 1742 C C . ASP B 1 27 ? 4.18 32.406 2.08 1 74.38 27 ASP B C 1
ATOM 1744 O O . ASP B 1 27 ? 4.137 32.938 0.966 1 74.38 27 ASP B O 1
ATOM 1748 N N . LYS B 1 28 ? 4.188 31.125 2.393 1 66.25 28 LYS B N 1
ATOM 1749 C CA . LYS B 1 28 ? 4.375 30.188 1.285 1 66.25 28 LYS B CA 1
ATOM 1750 C C . LYS B 1 28 ? 3.07 29.453 0.954 1 66.25 28 LYS B C 1
ATOM 1752 O O . LYS B 1 28 ? 2.26 29.188 1.843 1 66.25 28 LYS B O 1
ATOM 1757 N N . MET B 1 29 ? 2.598 29.516 -0.169 1 73.44 29 MET B N 1
ATOM 1758 C CA . MET B 1 29 ? 1.368 28.891 -0.651 1 73.44 29 MET B CA 1
ATOM 1759 C C . MET B 1 29 ? 1.551 27.391 -0.816 1 73.44 29 MET B C 1
ATOM 1761 O O . MET B 1 29 ? 1.134 26.812 -1.823 1 73.44 29 MET B O 1
ATOM 1765 N N . MET B 1 30 ? 2.205 26.844 0.301 1 78.38 30 MET B N 1
ATOM 1766 C CA . MET B 1 30 ? 2.6 25.453 0.164 1 78.38 30 MET B CA 1
ATOM 1767 C C . MET B 1 30 ? 1.376 24.531 0.128 1 78.38 30 MET B C 1
ATOM 1769 O O . MET B 1 30 ? 1.431 23.438 -0.425 1 78.38 30 MET B O 1
ATOM 1773 N N . PHE B 1 31 ? 0.234 25 0.698 1 86.62 31 PHE B N 1
ATOM 1774 C CA . PHE B 1 31 ? -0.956 24.172 0.792 1 86.62 31 PHE B CA 1
ATOM 1775 C C . PHE B 1 31 ? -2.002 24.594 -0.229 1 86.62 31 PHE B C 1
ATOM 1777 O O . PHE B 1 31 ? -3.166 24.203 -0.137 1 86.62 31 PHE B O 1
ATOM 1784 N N . ARG B 1 32 ? -1.58 25.391 -1.188 1 81.81 32 ARG B N 1
ATOM 1785 C CA . ARG B 1 32 ? -2.541 26.016 -2.098 1 81.81 32 ARG B CA 1
ATOM 1786 C C . ARG B 1 32 ? -3.27 24.953 -2.922 1 81.81 32 ARG B C 1
ATOM 1788 O O . ARG B 1 32 ? -4.395 25.172 -3.373 1 81.81 32 ARG B O 1
ATOM 1795 N N . CYS B 1 33 ? -2.656 23.766 -3.105 1 85.44 33 CYS B N 1
ATOM 1796 C CA . CYS B 1 33 ? -3.248 22.75 -3.955 1 85.44 33 CYS B CA 1
ATOM 1797 C C . CYS B 1 33 ? -4.066 21.766 -3.131 1 85.44 33 CYS B C 1
ATOM 1799 O O . CYS B 1 33 ? -4.605 20.781 -3.668 1 85.44 33 CYS B O 1
ATOM 1801 N N . LEU B 1 34 ? -4.184 22 -1.861 1 89.06 34 LEU B N 1
ATOM 1802 C CA . LEU B 1 34 ? -4.988 21.141 -0.998 1 89.06 34 LEU B CA 1
ATOM 1803 C C . LEU B 1 34 ? -6.375 21.734 -0.785 1 89.06 34 LEU B C 1
ATOM 1805 O O . LEU B 1 34 ? -6.52 22.953 -0.654 1 89.06 34 LEU B O 1
ATOM 1809 N N . ASN B 1 35 ? -7.387 20.906 -0.782 1 88.56 35 ASN B N 1
ATOM 1810 C CA . ASN B 1 35 ? -8.766 21.328 -0.536 1 88.56 35 ASN B CA 1
ATOM 1811 C C . ASN B 1 35 ? -9.109 21.266 0.948 1 88.56 35 ASN B C 1
ATOM 1813 O O . ASN B 1 35 ? -9.609 20.25 1.43 1 88.56 35 ASN B O 1
ATOM 1817 N N . PHE B 1 36 ? -8.984 22.344 1.556 1 88.62 36 PHE B N 1
ATOM 1818 C CA . PHE B 1 36 ? -9.242 22.359 2.992 1 88.62 36 PHE B CA 1
ATOM 1819 C C . PHE B 1 36 ? -10.734 22.5 3.275 1 88.62 36 PHE B C 1
ATOM 1821 O O . PHE B 1 36 ? -11.469 23.094 2.482 1 88.62 36 PHE B O 1
ATOM 1828 N N . CYS B 1 37 ? -11.133 21.875 4.203 1 86.44 37 CYS B N 1
ATOM 1829 C CA . CYS B 1 37 ? -12.461 21.969 4.805 1 86.44 37 CYS B CA 1
ATOM 1830 C C . CYS B 1 37 ? -13.508 21.328 3.91 1 86.44 37 CYS B C 1
ATOM 1832 O O . CYS B 1 37 ? -14.688 21.688 3.977 1 86.44 37 CYS B O 1
ATOM 1834 N N . LYS B 1 38 ? -13.008 20.5 3.096 1 90.25 38 LYS B N 1
ATOM 1835 C CA . LYS B 1 38 ? -13.914 19.688 2.277 1 90.25 38 LYS B CA 1
ATOM 1836 C C . LYS B 1 38 ? -13.617 18.203 2.432 1 90.25 38 LYS B C 1
ATOM 1838 O O . LYS B 1 38 ? -12.453 17.797 2.461 1 90.25 38 LYS B O 1
ATOM 1843 N N . ARG B 1 39 ? -14.633 17.5 2.559 1 92.19 39 ARG B N 1
ATOM 1844 C CA . ARG B 1 39 ? -14.469 16.062 2.619 1 92.19 39 ARG B CA 1
ATOM 1845 C C . ARG B 1 39 ? -14.281 15.469 1.224 1 92.19 39 ARG B C 1
ATOM 1847 O O . ARG B 1 39 ? -14.984 15.859 0.285 1 92.19 39 ARG B O 1
ATOM 1854 N N . GLU B 1 40 ? -13.32 14.703 1.123 1 95 40 GLU B N 1
ATOM 1855 C CA . GLU B 1 40 ? -13.047 14.031 -0.144 1 95 40 GLU B CA 1
ATOM 1856 C C . GLU B 1 40 ? -13.156 12.516 0 1 95 40 GLU B C 1
ATOM 1858 O O . GLU B 1 40 ? -12.68 11.945 0.981 1 95 40 GLU B O 1
ATOM 1863 N N . GLN B 1 41 ? -13.836 11.898 -0.911 1 95.31 41 GLN B N 1
ATOM 1864 C CA . GLN B 1 41 ? -13.922 10.445 -0.933 1 95.31 41 GLN B CA 1
ATOM 1865 C C . GLN B 1 41 ? -12.758 9.836 -1.712 1 95.31 41 GLN B C 1
ATOM 1867 O O . GLN B 1 41 ? -12.43 10.297 -2.805 1 95.31 41 GLN B O 1
ATOM 1872 N N . VAL B 1 42 ? -12.141 8.875 -1.125 1 96.31 42 VAL B N 1
ATOM 1873 C CA . VAL B 1 42 ? -11.039 8.148 -1.745 1 96.31 42 VAL B CA 1
ATOM 1874 C C . VAL B 1 42 ? -11.391 6.664 -1.834 1 96.31 42 VAL B C 1
ATOM 1876 O O . VAL B 1 42 ? -11.891 6.078 -0.869 1 96.31 42 VAL B O 1
ATOM 1879 N N . ARG B 1 43 ? -11.133 6.082 -2.975 1 95.94 43 ARG B N 1
ATOM 1880 C CA . ARG B 1 43 ? -11.414 4.656 -3.121 1 95.94 43 ARG B CA 1
ATOM 1881 C C . ARG B 1 43 ? -10.547 3.83 -2.174 1 95.94 43 ARG B C 1
ATOM 1883 O O . ARG B 1 43 ? -9.375 4.133 -1.971 1 95.94 43 ARG B O 1
ATOM 1890 N N . ALA B 1 44 ? -11.07 2.746 -1.683 1 95.12 44 ALA B N 1
ATOM 1891 C CA . ALA B 1 44 ? -10.383 1.9 -0.706 1 95.12 44 ALA B CA 1
ATOM 1892 C C . ALA B 1 44 ? -9.172 1.212 -1.326 1 95.12 44 ALA B C 1
ATOM 1894 O O . ALA B 1 44 ? -8.211 0.886 -0.627 1 95.12 44 ALA B O 1
ATOM 1895 N N . ASP B 1 45 ? -9.195 0.99 -2.6 1 90.69 45 ASP B N 1
ATOM 1896 C CA . ASP B 1 45 ? -8.125 0.242 -3.244 1 90.69 45 ASP B CA 1
ATOM 1897 C C . ASP B 1 45 ? -7.004 1.175 -3.697 1 90.69 45 ASP B C 1
ATOM 1899 O O . ASP B 1 45 ? -5.98 0.719 -4.215 1 90.69 45 ASP B O 1
ATOM 1903 N N . GLU B 1 46 ? -7.148 2.426 -3.484 1 91.75 46 GLU B N 1
ATOM 1904 C CA . GLU B 1 46 ? -6.125 3.395 -3.875 1 91.75 46 GLU B CA 1
ATOM 1905 C C . GLU B 1 46 ? -5.195 3.715 -2.711 1 91.75 46 GLU B C 1
ATOM 1907 O O . GLU B 1 46 ? -5.602 3.662 -1.549 1 91.75 46 GLU B O 1
ATOM 1912 N N . THR B 1 47 ? -3.975 3.918 -3.049 1 94.94 47 THR B N 1
ATOM 1913 C CA . THR B 1 47 ? -3.023 4.477 -2.094 1 94.94 47 THR B CA 1
ATOM 1914 C C . THR B 1 47 ? -2.998 6 -2.18 1 94.94 47 THR B C 1
ATOM 1916 O O . THR B 1 47 ? -2.752 6.559 -3.25 1 94.94 47 THR B O 1
ATOM 1919 N N . ALA B 1 48 ? -3.295 6.676 -1.087 1 96.44 48 ALA B N 1
ATOM 1920 C CA . ALA B 1 48 ? -3.254 8.133 -1.064 1 96.44 48 ALA B CA 1
ATOM 1921 C C . ALA B 1 48 ? -1.821 8.641 -0.931 1 96.44 48 ALA B C 1
ATOM 1923 O O . ALA B 1 48 ? -1.182 8.445 0.105 1 96.44 48 ALA B O 1
ATOM 1924 N N . LYS B 1 49 ? -1.361 9.305 -1.938 1 97.5 49 LYS B N 1
ATOM 1925 C CA . LYS B 1 49 ? 0.022 9.773 -1.957 1 97.5 49 LYS B CA 1
ATOM 1926 C C . LYS B 1 49 ? 0.097 11.281 -1.74 1 97.5 49 LYS B C 1
ATOM 1928 O O . LYS B 1 49 ? -0.717 12.031 -2.279 1 97.5 49 LYS B O 1
ATOM 1933 N N . PHE B 1 50 ? 0.994 11.727 -0.914 1 97.69 50 PHE B N 1
ATOM 1934 C CA . PHE B 1 50 ? 1.301 13.125 -0.628 1 97.69 50 PHE B CA 1
ATOM 1935 C C . PHE B 1 50 ? 2.686 13.492 -1.146 1 97.69 50 PHE B C 1
ATOM 1937 O O . PHE B 1 50 ? 3.654 12.758 -0.916 1 97.69 50 PHE B O 1
ATOM 1944 N N . GLY B 1 51 ? 2.824 14.539 -1.878 1 97.5 51 GLY B N 1
ATOM 1945 C CA . GLY B 1 51 ? 4.133 14.938 -2.371 1 97.5 51 GLY B CA 1
ATOM 1946 C C . GLY B 1 51 ? 4.074 16.094 -3.342 1 97.5 51 GLY B C 1
ATOM 1947 O O . GLY B 1 51 ? 3.064 16.812 -3.414 1 97.5 51 GLY B O 1
ATOM 1948 N N . ARG B 1 52 ? 5.156 16.266 -3.998 1 96.19 52 ARG B N 1
ATOM 1949 C CA . ARG B 1 52 ? 5.32 17.438 -4.859 1 96.19 52 ARG B CA 1
ATOM 1950 C C . ARG B 1 52 ? 4.801 17.141 -6.266 1 96.19 52 ARG B C 1
ATOM 1952 O O . ARG B 1 52 ? 4.312 18.047 -6.949 1 96.19 52 ARG B O 1
ATOM 1959 N N . ASP B 1 53 ? 4.852 15.938 -6.668 1 95.94 53 ASP B N 1
ATOM 1960 C CA . ASP B 1 53 ? 4.512 15.586 -8.047 1 95.94 53 ASP B CA 1
ATOM 1961 C C . ASP B 1 53 ? 3 15.438 -8.211 1 95.94 53 ASP B C 1
ATOM 1963 O O . ASP B 1 53 ? 2.42 14.43 -7.801 1 95.94 53 ASP B O 1
ATOM 1967 N N . SER B 1 54 ? 2.385 16.281 -8.93 1 93.25 54 SER B N 1
ATOM 1968 C CA . SER B 1 54 ? 0.932 16.328 -9.062 1 93.25 54 SER B CA 1
ATOM 1969 C C . SER B 1 54 ? 0.423 15.234 -9.992 1 93.25 54 SER B C 1
ATOM 1971 O O . SER B 1 54 ? -0.775 14.953 -10.031 1 93.25 54 SER B O 1
ATOM 1973 N N . ASN B 1 55 ? 1.277 14.641 -10.75 1 92.75 55 ASN B N 1
ATOM 1974 C CA . ASN B 1 55 ? 0.875 13.562 -11.648 1 92.75 55 ASN B CA 1
ATOM 1975 C C . ASN B 1 55 ? 0.651 12.258 -10.891 1 92.75 55 ASN B C 1
ATOM 1977 O O . ASN B 1 55 ? -0.099 11.391 -11.344 1 92.75 55 ASN B O 1
ATOM 1981 N N . VAL B 1 56 ? 1.337 12.117 -9.766 1 93.75 56 VAL B N 1
ATOM 1982 C CA . VAL B 1 56 ? 1.289 10.828 -9.086 1 93.75 56 VAL B CA 1
ATOM 1983 C C . VAL B 1 56 ? 0.63 10.992 -7.719 1 93.75 56 VAL B C 1
ATOM 1985 O O . VAL B 1 56 ? 0.087 10.031 -7.164 1 93.75 56 VAL B O 1
ATOM 1988 N N . CYS B 1 57 ? 0.713 12.227 -7.191 1 95.38 57 CYS B N 1
ATOM 1989 C CA . CYS B 1 57 ? 0.188 12.469 -5.852 1 95.38 57 CYS B CA 1
ATOM 1990 C C . CYS B 1 57 ? -1.193 13.109 -5.914 1 95.38 57 CYS B C 1
ATOM 1992 O O . CYS B 1 57 ? -1.389 14.102 -6.609 1 95.38 57 CYS B O 1
ATOM 1994 N N . HIS B 1 58 ? -2.1 12.508 -5.16 1 92.5 58 HIS B N 1
ATOM 1995 C CA . HIS B 1 58 ? -3.428 13.086 -5.004 1 92.5 58 HIS B CA 1
ATOM 1996 C C . HIS B 1 58 ? -3.375 14.367 -4.18 1 92.5 58 HIS B C 1
ATOM 1998 O O . HIS B 1 58 ? -4.121 15.312 -4.445 1 92.5 58 HIS B O 1
ATOM 2004 N N . TYR B 1 59 ? -2.578 14.406 -3.199 1 96.06 59 TYR B N 1
ATOM 2005 C CA . TYR B 1 59 ? -2.396 15.555 -2.316 1 96.06 59 TYR B CA 1
ATOM 2006 C C . TYR B 1 59 ? -1.065 16.25 -2.584 1 96.06 59 TYR B C 1
ATOM 2008 O O . TYR B 1 59 ? -0.009 15.742 -2.186 1 96.06 59 TYR B O 1
ATOM 2016 N N . ASN B 1 60 ? -1.18 17.406 -3.123 1 95.44 60 ASN B N 1
ATOM 2017 C CA . ASN B 1 60 ? -0.006 18.109 -3.625 1 95.44 60 ASN B CA 1
ATOM 2018 C C . ASN B 1 60 ? 0.52 19.125 -2.605 1 95.44 60 ASN B C 1
ATOM 2020 O O . ASN B 1 60 ? -0.223 19.984 -2.143 1 95.44 60 ASN B O 1
ATOM 2024 N N . LEU B 1 61 ? 1.769 18.969 -2.225 1 94.12 61 LEU B N 1
ATOM 2025 C CA . LEU B 1 61 ? 2.49 19.906 -1.366 1 94.12 61 LEU B CA 1
ATOM 2026 C C . LEU B 1 61 ? 3.48 20.734 -2.176 1 94.12 61 LEU B C 1
ATOM 2028 O O . LEU B 1 61 ? 4.531 20.234 -2.584 1 94.12 61 LEU B O 1
ATOM 2032 N N . VAL B 1 62 ? 3.193 22 -2.367 1 91.25 62 VAL B N 1
ATOM 2033 C CA . VAL B 1 62 ? 3.969 22.859 -3.262 1 91.25 62 VAL B CA 1
ATOM 2034 C C . VAL B 1 62 ? 5.191 23.406 -2.525 1 91.25 62 VAL B C 1
ATOM 2036 O O . VAL B 1 62 ? 5.266 24.594 -2.238 1 91.25 62 VAL B O 1
ATOM 2039 N N . ASP B 1 63 ? 6.055 22.672 -2.217 1 91.88 63 ASP B N 1
ATOM 2040 C CA . ASP B 1 63 ? 7.309 22.938 -1.526 1 91.88 63 ASP B CA 1
ATOM 2041 C C . ASP B 1 63 ? 8.453 22.141 -2.135 1 91.88 63 ASP B C 1
ATOM 2043 O O . ASP B 1 63 ? 8.414 20.906 -2.162 1 91.88 63 ASP B O 1
ATOM 2047 N N . THR B 1 64 ? 9.406 22.766 -2.594 1 91.62 64 THR B N 1
ATOM 2048 C CA . THR B 1 64 ? 10.508 22.141 -3.314 1 91.62 64 THR B CA 1
ATOM 2049 C C . THR B 1 64 ? 11.289 21.203 -2.393 1 91.62 64 THR B C 1
ATOM 2051 O O . THR B 1 64 ? 12.039 20.344 -2.861 1 91.62 64 THR B O 1
ATOM 2054 N N . ARG B 1 65 ? 11.234 21.391 -1.134 1 93.44 65 ARG B N 1
ATOM 2055 C CA . ARG B 1 65 ? 11.945 20.547 -0.177 1 93.44 65 ARG B CA 1
ATOM 2056 C C . ARG B 1 65 ? 11.219 19.219 0.031 1 93.44 65 ARG B C 1
ATOM 2058 O O . ARG B 1 65 ? 11.773 18.281 0.606 1 93.44 65 ARG B O 1
ATOM 2065 N N . VAL B 1 66 ? 10.008 19.203 -0.427 1 95.75 66 VAL B N 1
ATOM 2066 C CA . VAL B 1 66 ? 9.219 17.969 -0.33 1 95.75 66 VAL B CA 1
ATOM 2067 C C . VAL B 1 66 ? 9.562 17.047 -1.492 1 95.75 66 VAL B C 1
ATOM 2069 O O . VAL B 1 66 ? 9.742 17.5 -2.625 1 95.75 66 VAL B O 1
ATOM 2072 N N . SER B 1 67 ? 9.688 15.727 -1.24 1 96.88 67 SER B N 1
ATOM 2073 C CA . SER B 1 67 ? 10 14.75 -2.279 1 96.88 67 SER B CA 1
ATOM 2074 C C . SER B 1 67 ? 8.859 14.617 -3.277 1 96.88 67 SER B C 1
ATOM 2076 O O . SER B 1 67 ? 7.711 14.945 -2.961 1 96.88 67 SER B O 1
ATOM 2078 N N . ARG B 1 68 ? 9.219 14.117 -4.559 1 96.62 68 ARG B N 1
ATOM 2079 C CA . ARG B 1 68 ? 8.188 13.867 -5.562 1 96.62 68 ARG B CA 1
ATOM 2080 C C . ARG B 1 68 ? 7.008 13.109 -4.961 1 96.62 68 ARG B C 1
ATOM 2082 O O . ARG B 1 68 ? 5.852 13.484 -5.168 1 96.62 68 ARG B O 1
ATOM 2089 N N . ILE B 1 69 ? 7.363 12.094 -4.25 1 97.56 69 ILE B N 1
ATOM 2090 C CA . ILE B 1 69 ? 6.438 11.367 -3.381 1 97.56 69 ILE B CA 1
ATOM 2091 C C . ILE B 1 69 ? 6.965 11.367 -1.949 1 97.56 69 ILE B C 1
ATOM 2093 O O . ILE B 1 69 ? 8 10.758 -1.665 1 97.56 69 ILE B O 1
ATOM 2097 N N . GLN B 1 70 ? 6.293 12.031 -1.025 1 98.38 70 GLN B N 1
ATOM 2098 C CA . GLN B 1 70 ? 6.793 12.18 0.337 1 98.38 70 GLN B CA 1
ATOM 2099 C C . GLN B 1 70 ? 6.375 10.992 1.208 1 98.38 70 GLN B C 1
ATOM 2101 O O . GLN B 1 70 ? 7.219 10.352 1.839 1 98.38 70 GLN B O 1
ATOM 2106 N N . PHE B 1 71 ? 5.047 10.742 1.232 1 98.69 71 PHE B N 1
ATOM 2107 C CA . PHE B 1 71 ? 4.535 9.57 1.936 1 98.69 71 PHE B CA 1
ATOM 2108 C C . PHE B 1 71 ? 3.223 9.102 1.318 1 98.69 71 PHE B C 1
ATOM 2110 O O . PHE B 1 71 ? 2.609 9.82 0.524 1 98.69 71 PHE B O 1
ATOM 2117 N N . SER B 1 72 ? 2.91 7.883 1.647 1 98.5 72 SER B N 1
ATOM 2118 C CA . SER B 1 72 ? 1.651 7.309 1.186 1 98.5 72 SER B CA 1
ATOM 2119 C C . SER B 1 72 ? 0.845 6.738 2.348 1 98.5 72 SER B C 1
ATOM 2121 O O . SER B 1 72 ? 1.407 6.379 3.385 1 98.5 72 SER B O 1
ATOM 2123 N N . LEU B 1 73 ? -0.458 6.715 2.164 1 98.31 73 LEU B N 1
ATOM 2124 C CA . LEU B 1 73 ? -1.39 6.125 3.119 1 98.31 73 LEU B CA 1
ATOM 2125 C C . LEU B 1 73 ? -2.217 5.023 2.463 1 98.31 73 LEU B C 1
ATOM 2127 O O . LEU B 1 73 ? -2.795 5.23 1.395 1 98.31 73 LEU B O 1
ATOM 2131 N N . GLN B 1 74 ? -2.242 3.879 3.064 1 97.81 74 GLN B N 1
ATOM 2132 C CA . GLN B 1 74 ? -3.109 2.816 2.564 1 97.81 74 GLN B CA 1
ATOM 2133 C C . GLN B 1 74 ? -4.199 2.475 3.576 1 97.81 74 GLN B C 1
ATOM 2135 O O . GLN B 1 74 ? -3.945 2.439 4.781 1 97.81 74 GLN B O 1
ATOM 2140 N N . PHE B 1 75 ? -5.406 2.365 3.064 1 98.31 75 PHE B N 1
ATOM 2141 C CA . PHE B 1 75 ? -6.586 1.944 3.809 1 98.31 75 PHE B CA 1
ATOM 2142 C C . PHE B 1 75 ? -6.676 0.424 3.861 1 98.31 75 PHE B C 1
ATOM 2144 O O . PHE B 1 75 ? -6.461 -0.252 2.854 1 98.31 75 PHE B O 1
ATOM 2151 N N . TYR B 1 76 ? -6.879 -0.139 5.066 1 98.06 76 TYR B N 1
ATOM 2152 C CA . TYR B 1 76 ? -6.965 -1.591 5.184 1 98.06 76 TYR B CA 1
ATOM 2153 C C . TYR B 1 76 ? -7.863 -1.996 6.344 1 98.06 76 TYR B C 1
ATOM 2155 O O . TYR B 1 76 ? -8.273 -1.151 7.145 1 98.06 76 TYR B O 1
ATOM 2163 N N . ARG B 1 77 ? -8.211 -3.238 6.348 1 97.62 77 ARG B N 1
ATOM 2164 C CA . ARG B 1 77 ? -9 -3.822 7.422 1 97.62 77 ARG B CA 1
ATOM 2165 C C . ARG B 1 77 ? -8.156 -4.77 8.273 1 97.62 77 ARG B C 1
ATOM 2167 O O . ARG B 1 77 ? -7.48 -5.652 7.738 1 97.62 77 ARG B O 1
ATOM 2174 N N . LYS B 1 78 ? -8.203 -4.574 9.516 1 96.44 78 LYS B N 1
ATOM 2175 C CA . LYS B 1 78 ? -7.453 -5.438 10.422 1 96.44 78 LYS B CA 1
ATOM 2176 C C . LYS B 1 78 ? -7.945 -6.879 10.344 1 96.44 78 LYS B C 1
ATOM 2178 O O . LYS B 1 78 ? -9.148 -7.125 10.266 1 96.44 78 LYS B O 1
ATOM 2183 N N . LEU B 1 79 ? -6.938 -7.766 10.445 1 95.94 79 LEU B N 1
ATOM 2184 C CA . LEU B 1 79 ? -7.273 -9.18 10.359 1 95.94 79 LEU B CA 1
ATOM 2185 C C . LEU B 1 79 ? -8.227 -9.578 11.484 1 95.94 79 LEU B C 1
ATOM 218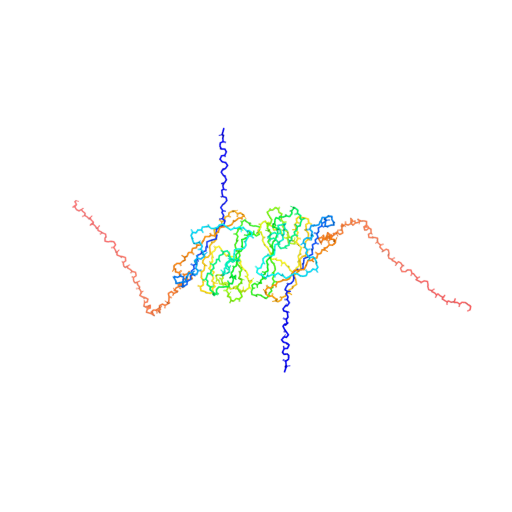7 O O . LEU B 1 79 ? -8.031 -9.195 12.641 1 95.94 79 LEU B O 1
ATOM 2191 N N . ASN B 1 80 ? -9.258 -10.328 11.156 1 93.31 80 ASN B N 1
ATOM 2192 C CA . ASN B 1 80 ? -10.242 -10.859 12.102 1 93.31 80 ASN B CA 1
ATOM 2193 C C . ASN B 1 80 ? -10.938 -9.742 12.875 1 93.31 80 ASN B C 1
ATOM 2195 O O . ASN B 1 80 ? -11.203 -9.883 14.07 1 93.31 80 ASN B O 1
ATOM 2199 N N . SER B 1 81 ? -11.055 -8.602 12.32 1 92.56 81 SER B N 1
ATOM 2200 C CA . SER B 1 81 ? -11.703 -7.441 12.914 1 92.56 81 SER B CA 1
ATOM 2201 C C . SER B 1 81 ? -12.547 -6.695 11.891 1 92.56 81 SER B C 1
ATOM 2203 O O . SER B 1 81 ? -12.414 -6.918 10.688 1 92.56 81 SER B O 1
ATOM 2205 N N . SER B 1 82 ? -13.43 -5.957 12.375 1 91.56 82 SER B N 1
ATOM 2206 C CA . SER B 1 82 ? -14.188 -5.059 11.508 1 91.56 82 SER B CA 1
ATOM 2207 C C . SER B 1 82 ? -13.57 -3.666 11.484 1 91.56 82 SER B C 1
ATOM 2209 O O . SER B 1 82 ? -14.094 -2.76 10.828 1 91.56 82 SER B O 1
ATOM 2211 N N . GLU B 1 83 ? -12.469 -3.58 12.102 1 94.81 83 GLU B N 1
ATOM 2212 C CA . GLU B 1 83 ? -11.828 -2.273 12.234 1 94.81 83 GLU B CA 1
ATOM 2213 C C . GLU B 1 83 ? -11.047 -1.908 10.977 1 94.81 83 GLU B C 1
ATOM 2215 O O . GLU B 1 83 ? -10.242 -2.705 10.484 1 94.81 83 GLU B O 1
ATOM 2220 N N . PHE B 1 84 ? -11.328 -0.737 10.555 1 97.19 84 PHE B N 1
ATOM 2221 C CA . PHE B 1 84 ? -10.555 -0.18 9.445 1 97.19 84 PHE B CA 1
ATOM 2222 C C . PHE B 1 84 ? -9.461 0.744 9.961 1 97.19 84 PHE B C 1
ATOM 2224 O O . PHE B 1 84 ? -9.664 1.489 10.914 1 97.19 84 PHE B O 1
ATOM 2231 N N . CYS B 1 85 ? -8.281 0.646 9.25 1 97.31 85 CYS B N 1
ATOM 2232 C CA . CYS B 1 85 ? -7.078 1.341 9.695 1 97.31 85 CYS B CA 1
ATOM 2233 C C . CYS B 1 85 ? -6.348 1.978 8.516 1 97.31 85 CYS B C 1
ATOM 2235 O O . CYS B 1 85 ? -6.727 1.779 7.363 1 97.31 85 CYS B O 1
ATOM 2237 N N . PHE B 1 86 ? -5.406 2.805 8.914 1 98.38 86 PHE B N 1
ATOM 2238 C CA . PHE B 1 86 ? -4.504 3.379 7.93 1 98.38 86 PHE B CA 1
ATOM 2239 C C . PHE B 1 86 ? -3.057 3.016 8.242 1 98.38 86 PHE B C 1
ATOM 2241 O O . PHE B 1 86 ? -2.674 2.924 9.414 1 98.38 86 PHE B O 1
ATOM 2248 N N . GLU B 1 87 ? -2.328 2.805 7.203 1 98.62 87 GLU B N 1
ATOM 2249 C CA . GLU B 1 87 ? -0.885 2.604 7.273 1 98.62 87 GLU B CA 1
ATOM 2250 C C . GLU B 1 87 ? -0.138 3.664 6.473 1 98.62 87 GLU B C 1
ATOM 2252 O O . GLU B 1 87 ? -0.52 3.979 5.344 1 98.62 87 GLU B O 1
ATOM 2257 N N . ILE B 1 88 ? 0.891 4.211 7.109 1 98.81 88 ILE B N 1
ATOM 2258 C CA . ILE B 1 88 ? 1.686 5.223 6.426 1 98.81 88 ILE B CA 1
ATOM 2259 C C . ILE B 1 88 ? 3.041 4.637 6.039 1 98.81 88 ILE B C 1
ATOM 2261 O O . ILE B 1 88 ? 3.621 3.846 6.785 1 98.81 88 ILE B O 1
ATOM 2265 N N . LYS B 1 89 ? 3.52 4.973 4.891 1 98.62 89 LYS B N 1
ATOM 2266 C CA . LYS B 1 89 ? 4.832 4.57 4.391 1 98.62 89 LYS B CA 1
ATOM 2267 C C . LYS B 1 89 ? 5.641 5.777 3.936 1 98.62 89 LYS B C 1
ATOM 2269 O O . LYS B 1 89 ? 5.148 6.613 3.174 1 98.62 89 LYS B O 1
ATOM 2274 N N . ASN B 1 90 ? 6.875 5.875 4.422 1 98.75 90 ASN B N 1
ATOM 2275 C CA . ASN B 1 90 ? 7.754 6.938 3.947 1 98.75 90 ASN B CA 1
ATOM 2276 C C . ASN B 1 90 ? 8.281 6.645 2.547 1 98.75 90 ASN B C 1
ATOM 2278 O O . ASN B 1 90 ? 8.875 5.594 2.309 1 98.75 90 ASN B O 1
ATOM 2282 N N . MET B 1 91 ? 8.086 7.594 1.69 1 98.19 91 MET B N 1
ATOM 2283 C CA . MET B 1 91 ? 8.484 7.398 0.3 1 98.19 91 MET B CA 1
ATOM 2284 C C . MET B 1 91 ? 9.641 8.328 -0.068 1 98.19 91 MET B C 1
ATOM 2286 O O . MET B 1 91 ? 10.039 8.391 -1.231 1 98.19 91 MET B O 1
ATOM 2290 N N . SER B 1 92 ? 10.156 9.016 0.915 1 98 92 SER B N 1
ATOM 2291 C CA . SER B 1 92 ? 11.242 9.969 0.668 1 98 92 SER B CA 1
ATOM 2292 C C . SER B 1 92 ? 12.594 9.375 1.043 1 98 92 SER B C 1
ATOM 2294 O O . SER B 1 92 ? 12.781 8.898 2.166 1 98 92 SER B O 1
ATOM 2296 N N . LYS B 1 93 ? 13.484 9.375 0.155 1 95.62 93 LYS B N 1
ATOM 2297 C CA . LYS B 1 93 ? 14.852 8.977 0.461 1 95.62 93 LYS B CA 1
ATOM 2298 C C . LYS B 1 93 ? 15.586 10.07 1.235 1 95.62 93 LYS B C 1
ATOM 2300 O O . LYS B 1 93 ? 16.547 9.797 1.947 1 95.62 93 LYS B O 1
ATOM 2305 N N . LYS B 1 94 ? 15.109 11.227 1.133 1 95 94 LYS B N 1
ATOM 2306 C CA . LYS B 1 94 ? 15.82 12.406 1.629 1 95 94 LYS B CA 1
ATOM 2307 C C . LYS B 1 94 ? 15.383 12.75 3.051 1 95 94 LYS B C 1
ATOM 2309 O O . LYS B 1 94 ? 16.203 13.148 3.879 1 95 94 LYS B O 1
ATOM 2314 N N . THR B 1 95 ? 14.07 12.625 3.246 1 96.44 95 THR B N 1
ATOM 2315 C CA . THR B 1 95 ? 13.523 13.117 4.504 1 96.44 95 THR B CA 1
ATOM 2316 C C . THR B 1 95 ? 12.938 11.977 5.328 1 96.44 95 THR B C 1
ATOM 2318 O O . THR B 1 95 ? 12.141 11.18 4.824 1 96.44 95 THR B O 1
ATOM 2321 N N . LYS B 1 96 ? 13.344 11.945 6.574 1 96.19 96 LYS B N 1
ATOM 2322 C CA . LYS B 1 96 ? 12.727 11.008 7.5 1 96.19 96 LYS B CA 1
ATOM 2323 C C . LYS B 1 96 ? 11.328 11.469 7.91 1 96.19 96 LYS B C 1
ATOM 2325 O O . LYS B 1 96 ? 11.078 12.672 8.008 1 96.19 96 LYS B O 1
ATOM 2330 N N . LEU B 1 97 ? 10.531 10.523 8.102 1 98.56 97 LEU B N 1
ATOM 2331 C CA . LEU B 1 97 ? 9.172 10.742 8.578 1 98.56 97 LEU B CA 1
ATOM 2332 C C . LEU B 1 97 ? 9 10.203 10 1 98.56 97 LEU B C 1
ATOM 2334 O O . LEU B 1 97 ? 9.477 9.117 10.312 1 98.56 97 LEU B O 1
ATOM 2338 N N . THR B 1 98 ? 8.359 10.992 10.789 1 98.44 98 THR B N 1
ATOM 2339 C CA . THR B 1 98 ? 8.109 10.492 12.141 1 98.44 98 THR B CA 1
ATOM 2340 C C . THR B 1 98 ? 6.613 10.398 12.406 1 98.44 98 THR B C 1
ATOM 2342 O O . THR B 1 98 ? 5.848 11.289 12.031 1 98.44 98 THR B O 1
ATOM 2345 N N . VAL B 1 99 ? 6.246 9.344 12.969 1 98.56 99 VAL B N 1
ATOM 2346 C CA . VAL B 1 99 ? 4.914 9.172 13.539 1 98.56 99 VAL B CA 1
ATOM 2347 C C . VAL B 1 99 ? 5.012 9.055 15.055 1 98.56 99 VAL B C 1
ATOM 2349 O O . VAL B 1 99 ? 5.52 8.062 15.578 1 98.56 99 VAL B O 1
ATOM 2352 N N . ASP B 1 100 ? 4.473 10.109 15.68 1 96.38 100 ASP B N 1
ATOM 2353 C CA . ASP B 1 100 ? 4.738 10.25 17.109 1 96.38 100 ASP B CA 1
ATOM 2354 C C . ASP B 1 100 ? 6.23 10.117 17.406 1 96.38 100 ASP B C 1
ATOM 2356 O O . ASP B 1 100 ? 7.035 10.93 16.938 1 96.38 100 ASP B O 1
ATOM 2360 N N . GLN B 1 101 ? 6.684 9.055 18.062 1 94.5 101 GLN B N 1
ATOM 2361 C CA . GLN B 1 101 ? 8.086 8.914 18.438 1 94.5 101 GLN B CA 1
ATOM 2362 C C . GLN B 1 101 ? 8.812 7.949 17.516 1 94.5 101 GLN B C 1
ATOM 2364 O O . GLN B 1 101 ? 10.023 7.746 17.641 1 94.5 101 GLN B O 1
ATOM 2369 N N . THR B 1 102 ? 8.156 7.441 16.578 1 97.69 102 THR B N 1
ATOM 2370 C CA . THR B 1 102 ? 8.766 6.453 15.703 1 97.69 102 THR B CA 1
ATOM 2371 C C . THR B 1 102 ? 9.273 7.109 14.422 1 97.69 102 THR B C 1
ATOM 2373 O O . THR B 1 102 ? 8.508 7.754 13.703 1 97.69 102 THR B O 1
ATOM 2376 N N . GLU B 1 103 ? 10.523 6.918 14.172 1 98.12 103 GLU B N 1
ATOM 2377 C CA . GLU B 1 103 ? 11.125 7.457 12.953 1 98.12 103 GLU B CA 1
ATOM 2378 C C . GLU B 1 103 ? 11.078 6.441 11.82 1 98.12 103 GLU B C 1
ATOM 2380 O O . GLU B 1 103 ? 11.43 5.277 12 1 98.12 103 GLU B O 1
ATOM 2385 N N . LEU B 1 104 ? 10.688 6.852 10.672 1 98.56 104 LEU B N 1
ATOM 2386 C CA . LEU B 1 104 ? 10.586 6.023 9.477 1 98.56 104 LEU B CA 1
ATOM 2387 C C . LEU B 1 104 ? 11.57 6.496 8.406 1 98.56 104 LEU B C 1
ATOM 2389 O O . LEU B 1 104 ? 11.484 7.633 7.938 1 98.56 104 LEU B O 1
ATOM 2393 N N . GLY B 1 105 ? 12.477 5.59 8.047 1 97.69 105 GLY B N 1
ATOM 2394 C CA . GLY B 1 105 ? 13.305 5.84 6.879 1 97.69 105 GLY B CA 1
ATOM 2395 C C . GLY B 1 105 ? 12.609 5.484 5.574 1 97.69 105 GLY B C 1
ATOM 2396 O O . GLY B 1 105 ? 11.422 5.152 5.566 1 97.69 105 GLY B O 1
ATOM 2397 N N . TYR B 1 106 ? 13.359 5.594 4.488 1 97.81 106 TYR B N 1
ATOM 2398 C CA . TYR B 1 106 ? 12.812 5.301 3.164 1 97.81 106 TYR B CA 1
ATOM 2399 C C . TYR B 1 106 ? 12.219 3.896 3.117 1 97.81 106 TYR B C 1
ATOM 2401 O O . TYR B 1 106 ? 12.875 2.926 3.504 1 97.81 106 TYR B O 1
ATOM 2409 N N . LEU B 1 107 ? 10.938 3.738 2.773 1 98.19 107 LEU B N 1
ATOM 2410 C CA . LEU B 1 107 ? 10.172 2.525 2.514 1 98.19 107 LEU B CA 1
ATOM 2411 C C . LEU B 1 107 ? 9.719 1.878 3.818 1 98.19 107 LEU B C 1
ATOM 2413 O O . LEU B 1 107 ? 9.07 0.829 3.803 1 98.19 107 LEU B O 1
ATOM 2417 N N . ASN B 1 108 ? 10.086 2.482 4.906 1 98.25 108 ASN B N 1
ATOM 2418 C CA . ASN B 1 108 ? 9.492 1.998 6.145 1 98.25 108 ASN B CA 1
ATOM 2419 C C . ASN B 1 108 ? 8 2.311 6.211 1 98.25 108 ASN B C 1
ATOM 2421 O O . ASN B 1 108 ? 7.555 3.326 5.676 1 98.25 108 ASN B O 1
ATOM 2425 N N . LYS B 1 109 ? 7.281 1.447 6.867 1 98.38 109 LYS B N 1
ATOM 2426 C CA . LYS B 1 109 ? 5.848 1.658 7.059 1 98.38 109 LYS B CA 1
ATOM 2427 C C . LYS B 1 109 ? 5.434 1.345 8.492 1 98.38 109 LYS B C 1
ATOM 2429 O O . LYS B 1 109 ? 6.117 0.596 9.195 1 98.38 109 LYS B O 1
ATOM 2434 N N . ILE B 1 110 ? 4.32 1.938 8.922 1 98.38 110 ILE B N 1
ATOM 2435 C CA . ILE B 1 110 ? 3.76 1.64 10.234 1 98.38 110 ILE B CA 1
ATOM 2436 C C . ILE B 1 110 ? 2.258 1.916 10.227 1 98.38 110 ILE B C 1
ATOM 2438 O O . ILE B 1 110 ? 1.784 2.791 9.5 1 98.38 110 ILE B O 1
ATOM 2442 N N . ASP B 1 111 ? 1.512 1.12 10.984 1 98.06 111 ASP B N 1
ATOM 2443 C CA . ASP B 1 111 ? 0.089 1.389 11.18 1 98.06 111 ASP B CA 1
ATOM 2444 C C . ASP B 1 111 ? -0.125 2.656 12 1 98.06 111 ASP B C 1
ATOM 2446 O O . ASP B 1 111 ? 0.552 2.871 13.008 1 98.06 111 ASP B O 1
ATOM 2450 N N . LEU B 1 112 ? -1.04 3.459 11.586 1 98.44 112 LEU B N 1
ATOM 2451 C CA . LEU B 1 112 ? -1.328 4.684 12.32 1 98.44 112 LEU B CA 1
ATOM 2452 C C . LEU B 1 112 ? -2.229 4.402 13.523 1 98.44 112 LEU B C 1
ATOM 2454 O O . LEU B 1 112 ? -3.234 3.699 13.391 1 98.44 112 LEU B O 1
ATOM 2458 N N . PRO B 1 113 ? -1.877 4.953 14.656 1 97.19 113 PRO B N 1
ATOM 2459 C CA . PRO B 1 113 ? -2.857 4.988 15.742 1 97.19 113 PRO B CA 1
ATOM 2460 C C . PRO B 1 113 ? -4.074 5.852 15.414 1 97.19 113 PRO B C 1
ATOM 2462 O O . PRO B 1 113 ? -4.078 6.559 14.398 1 97.19 113 PRO B O 1
ATOM 2465 N N . TRP B 1 114 ? -5.09 5.785 16.234 1 96.56 114 TRP B N 1
ATOM 2466 C CA . TRP B 1 114 ? -6.316 6.535 15.984 1 96.56 114 TRP B CA 1
ATOM 2467 C C . TRP B 1 114 ? -6.047 8.039 16 1 96.56 114 TRP B C 1
ATOM 2469 O O . TRP B 1 114 ? -6.805 8.82 15.422 1 96.56 114 TRP B O 1
ATOM 2479 N N . LYS B 1 115 ? -5.074 8.383 16.828 1 97.69 115 LYS B N 1
ATOM 2480 C CA . LYS B 1 115 ? -4.605 9.758 16.891 1 97.69 115 LYS B CA 1
ATOM 2481 C C . LYS B 1 115 ? -3.082 9.82 16.984 1 97.69 115 LYS B C 1
ATOM 2483 O O . LYS B 1 115 ? -2.475 9.156 17.828 1 97.69 115 LYS B O 1
ATOM 2488 N N . CYS B 1 116 ? -2.518 10.617 16.047 1 98 116 CYS B N 1
ATOM 2489 C CA . CYS B 1 116 ? -1.062 10.703 16.062 1 98 116 CYS B CA 1
ATOM 2490 C C . CYS B 1 116 ? -0.589 11.977 15.359 1 98 116 CYS B C 1
ATOM 2492 O O . CYS B 1 116 ? -1.374 12.656 14.703 1 98 116 CYS B O 1
ATOM 2494 N N . ILE B 1 117 ? 0.675 12.297 15.609 1 98.38 117 ILE B N 1
ATOM 2495 C CA . ILE B 1 117 ? 1.309 13.422 14.938 1 98.38 117 ILE B CA 1
ATOM 2496 C C . ILE B 1 117 ? 2.348 12.906 13.945 1 98.38 117 ILE B C 1
ATOM 2498 O O . ILE B 1 117 ? 3.195 12.086 14.289 1 98.38 117 ILE B O 1
ATOM 2502 N N . ILE B 1 118 ? 2.256 13.375 12.766 1 98.62 118 ILE B N 1
ATOM 2503 C CA . ILE B 1 118 ? 3.197 13.07 11.695 1 98.62 118 ILE B CA 1
ATOM 2504 C C . ILE B 1 118 ? 4.078 14.289 11.422 1 98.62 118 ILE B C 1
ATOM 2506 O O . ILE B 1 118 ? 3.582 15.414 11.312 1 98.62 118 ILE B O 1
ATOM 2510 N N . CYS B 1 119 ? 5.418 14.062 11.266 1 98.19 119 CYS B N 1
ATOM 2511 C CA . CYS B 1 119 ? 6.324 15.172 10.992 1 98.19 119 CYS B CA 1
ATOM 2512 C C . CYS B 1 119 ? 7.316 14.805 9.891 1 98.19 119 CYS B C 1
ATOM 2514 O O . CYS B 1 119 ? 7.785 13.672 9.82 1 98.19 119 CYS B O 1
ATOM 2516 N N . PHE B 1 120 ? 7.617 15.727 9.102 1 97.94 120 PHE B N 1
ATOM 2517 C CA . PHE B 1 120 ? 8.719 15.672 8.141 1 97.94 120 PHE B CA 1
ATOM 2518 C C . PHE B 1 120 ? 9.141 17.078 7.727 1 97.94 120 PHE B C 1
ATOM 2520 O O . PHE B 1 120 ? 8.297 17.953 7.539 1 97.94 120 PHE B O 1
ATOM 2527 N N . GLY B 1 121 ? 10.469 17.219 7.668 1 95.56 121 GLY B N 1
ATOM 2528 C CA . GLY B 1 121 ? 10.875 18.594 7.465 1 95.56 121 GLY B CA 1
ATOM 2529 C C . GLY B 1 121 ? 10.273 19.547 8.469 1 95.56 121 GLY B C 1
ATOM 2530 O O . GLY B 1 121 ? 10.398 19.344 9.68 1 95.56 121 GLY B O 1
ATOM 2531 N N . ASP B 1 122 ? 9.617 20.609 7.938 1 93.62 122 ASP B N 1
ATOM 2532 C CA . ASP B 1 122 ? 8.984 21.594 8.805 1 93.62 122 ASP B CA 1
ATOM 2533 C C . ASP B 1 122 ? 7.492 21.312 8.969 1 93.62 122 ASP B C 1
ATOM 2535 O O . ASP B 1 122 ? 6.797 22.016 9.703 1 93.62 122 ASP B O 1
ATOM 2539 N N . TYR B 1 123 ? 7.074 20.25 8.398 1 96.38 123 TYR B N 1
ATOM 2540 C CA . TYR B 1 123 ? 5.645 19.953 8.383 1 96.38 123 TYR B CA 1
ATOM 2541 C C . TYR B 1 123 ? 5.234 19.219 9.656 1 96.38 123 TYR B C 1
ATOM 2543 O O . TYR B 1 123 ? 5.953 18.344 10.133 1 96.38 123 TYR B O 1
ATOM 2551 N N . GLN B 1 124 ? 4.121 19.594 10.172 1 97.06 124 GLN B N 1
ATOM 2552 C CA . GLN B 1 124 ? 3.428 18.891 11.234 1 97.06 124 GLN B CA 1
ATOM 2553 C C . GLN B 1 124 ? 1.992 18.562 10.836 1 97.06 124 GLN B C 1
ATOM 2555 O O . GLN B 1 124 ? 1.265 19.422 10.352 1 97.06 124 GLN B O 1
ATOM 2560 N N . ILE B 1 125 ? 1.607 17.312 11.078 1 98.06 125 ILE B N 1
ATOM 2561 C CA . ILE B 1 125 ? 0.26 16.875 10.719 1 98.06 125 ILE B CA 1
ATOM 2562 C C . ILE B 1 125 ? -0.372 16.125 11.883 1 98.06 125 ILE B C 1
ATOM 2564 O O . ILE B 1 125 ? 0.16 15.109 12.336 1 98.06 125 ILE B O 1
ATOM 2568 N N . LEU B 1 126 ? -1.41 16.594 12.398 1 98.12 126 LEU B N 1
ATOM 2569 C CA . LEU B 1 126 ? -2.23 15.82 13.328 1 98.12 126 LEU B CA 1
ATOM 2570 C C . LEU B 1 126 ? -3.215 14.938 12.57 1 98.12 126 LEU B C 1
ATOM 2572 O O . LEU B 1 126 ? -4.07 15.438 11.836 1 98.12 126 LEU B O 1
ATOM 2576 N N . ALA B 1 127 ? -3.08 13.656 12.742 1 98.5 127 ALA B N 1
ATOM 2577 C CA . ALA B 1 127 ? -3.971 12.703 12.086 1 98.5 127 ALA B CA 1
ATOM 2578 C C . ALA B 1 127 ? -4.926 12.07 13.094 1 98.5 127 ALA B C 1
ATOM 2580 O O . ALA B 1 127 ? -4.5 11.594 14.148 1 98.5 127 ALA B O 1
ATOM 2581 N N . GLU B 1 128 ? -6.18 12.086 12.75 1 98.5 128 GLU B N 1
ATOM 2582 C CA . GLU B 1 128 ? -7.215 11.469 13.578 1 98.5 128 GLU B CA 1
ATOM 2583 C C . GLU B 1 128 ? -8.156 10.617 12.742 1 98.5 128 GLU B C 1
ATOM 2585 O O . GLU B 1 128 ? -8.711 11.086 11.742 1 98.5 128 GLU B O 1
ATOM 2590 N N . ILE B 1 129 ? -8.359 9.398 13.203 1 98.19 129 ILE B N 1
ATOM 2591 C CA . ILE B 1 129 ? -9.195 8.469 12.453 1 98.19 129 ILE B CA 1
ATOM 2592 C C . ILE B 1 129 ? -10.57 8.367 13.109 1 98.19 129 ILE B C 1
ATOM 2594 O O . ILE B 1 129 ? -10.68 8.078 14.305 1 98.19 129 ILE B O 1
ATOM 2598 N N . GLN B 1 130 ? -11.531 8.672 12.398 1 96.75 130 GLN B N 1
ATOM 2599 C CA . GLN B 1 130 ? -12.914 8.414 12.781 1 96.75 130 GLN B CA 1
ATOM 2600 C C . GLN B 1 130 ? -13.453 7.164 12.086 1 96.75 130 GLN B C 1
ATOM 2602 O O . GLN B 1 130 ? -13.664 7.164 10.875 1 96.75 130 GLN B O 1
ATOM 2607 N N . GLU B 1 131 ? -13.766 6.191 12.836 1 93.31 131 GLU B N 1
ATOM 2608 C CA . GLU B 1 131 ? -14.133 4.883 12.297 1 93.31 131 GLU B CA 1
ATOM 2609 C C . GLU B 1 131 ? -15.477 4.941 11.586 1 93.31 131 GLU B C 1
ATOM 2611 O O . GLU B 1 131 ? -16.391 5.66 12.016 1 93.31 131 GLU B O 1
ATOM 2616 N N . GLY B 1 132 ? -15.594 4.145 10.461 1 95.62 132 GLY B N 1
ATOM 2617 C CA . GLY B 1 132 ? -16.828 3.947 9.719 1 95.62 132 GLY B CA 1
ATOM 2618 C C . GLY B 1 132 ? -17.016 2.52 9.242 1 95.62 132 GLY B C 1
ATOM 2619 O O . GLY B 1 132 ? -16.312 1.611 9.695 1 95.62 132 GLY B O 1
ATOM 2620 N N . GLU B 1 133 ? -18.078 2.408 8.359 1 93 133 GLU B N 1
ATOM 2621 C CA . GLU B 1 133 ? -18.453 1.047 7.98 1 93 133 GLU B CA 1
ATOM 2622 C C . GLU B 1 133 ? -18.266 0.816 6.484 1 93 133 GLU B C 1
ATOM 2624 O O . GLU B 1 133 ? -18.25 -0.328 6.027 1 93 133 GLU B O 1
ATOM 2629 N N . ALA B 1 134 ? -18.156 1.903 5.781 1 93.88 134 ALA B N 1
ATOM 2630 C CA . ALA B 1 134 ? -18.047 1.76 4.332 1 93.88 134 ALA B CA 1
ATOM 2631 C C . ALA B 1 134 ? -16.781 0.981 3.951 1 93.88 134 ALA B C 1
ATOM 2633 O O . ALA B 1 134 ? -15.719 1.186 4.535 1 93.88 134 ALA B O 1
ATOM 2634 N N . MET B 1 135 ? -16.875 0.148 2.967 1 93.31 135 MET B N 1
ATOM 2635 C CA . MET B 1 135 ? -15.75 -0.707 2.596 1 93.31 135 MET B CA 1
ATOM 2636 C C . MET B 1 135 ? -15.156 -0.276 1.257 1 93.31 135 MET B C 1
ATOM 2638 O O . MET B 1 135 ? -14.023 -0.635 0.929 1 93.31 135 MET B O 1
ATOM 2642 N N . ASP B 1 136 ? -15.891 0.476 0.545 1 94.12 136 ASP B N 1
ATOM 2643 C CA . ASP B 1 136 ? -15.469 0.771 -0.822 1 94.12 136 ASP B CA 1
ATOM 2644 C C . ASP B 1 136 ? -14.68 2.076 -0.884 1 94.12 136 ASP B C 1
ATOM 2646 O O . ASP B 1 136 ? -13.984 2.344 -1.867 1 94.12 136 ASP B O 1
ATOM 2650 N N . TYR B 1 137 ? -14.906 2.848 0.16 1 96.44 137 TYR B N 1
ATOM 2651 C CA . TYR B 1 137 ? -14.25 4.148 0.17 1 96.44 137 TYR B CA 1
ATOM 2652 C C . TYR B 1 137 ? -14.023 4.633 1.598 1 96.44 137 TYR B C 1
ATOM 2654 O O . TYR B 1 137 ? -14.633 4.125 2.537 1 96.44 137 TYR B O 1
ATOM 2662 N N . PHE B 1 138 ? -13.094 5.492 1.714 1 97.25 138 PHE B N 1
ATOM 2663 C CA . PHE B 1 138 ? -12.922 6.293 2.922 1 97.25 138 PHE B CA 1
ATOM 2664 C C . PHE B 1 138 ? -12.922 7.781 2.594 1 97.25 138 PHE B C 1
ATOM 2666 O O . PHE B 1 138 ? -12.945 8.164 1.421 1 97.25 138 PHE B O 1
ATOM 2673 N N . GLU B 1 139 ? -13 8.555 3.643 1 97.56 139 GLU B N 1
ATOM 2674 C CA . GLU B 1 139 ? -13.008 9.992 3.43 1 97.56 139 GLU B CA 1
ATOM 2675 C C . GLU B 1 139 ? -11.797 10.656 4.078 1 97.56 139 GLU B C 1
ATOM 2677 O O . GLU B 1 139 ? -11.281 10.164 5.086 1 97.56 139 GLU B O 1
ATOM 2682 N N . THR B 1 140 ? -11.336 11.719 3.48 1 97.56 140 THR B N 1
ATOM 2683 C CA . THR B 1 140 ? -10.328 12.586 4.086 1 97.56 140 THR B CA 1
ATOM 2684 C C . THR B 1 140 ? -10.906 13.977 4.332 1 97.56 140 THR B C 1
ATOM 2686 O O . THR B 1 140 ? -11.719 14.469 3.547 1 97.56 140 THR B O 1
ATOM 2689 N N . HIS B 1 141 ? -10.578 14.539 5.398 1 97.5 141 HIS B N 1
ATOM 2690 C CA . HIS B 1 141 ? -10.922 15.906 5.762 1 97.5 141 HIS B CA 1
ATOM 2691 C C . HIS B 1 141 ? -9.688 16.688 6.219 1 97.5 141 HIS B C 1
ATOM 2693 O O . HIS B 1 141 ? -9.172 16.453 7.312 1 97.5 141 HIS B O 1
ATOM 2699 N N . LEU B 1 142 ? -9.289 17.625 5.398 1 96.94 142 LEU B N 1
ATOM 2700 C CA . LEU B 1 142 ? -8.055 18.359 5.668 1 96.94 142 LEU B CA 1
ATOM 2701 C C . LEU B 1 142 ? -8.352 19.688 6.375 1 96.94 142 LEU B C 1
ATOM 2703 O O . LEU B 1 142 ? -9.328 20.359 6.043 1 96.94 142 LEU B O 1
ATOM 2707 N N . HIS B 1 143 ? -7.52 20 7.332 1 95.38 143 HIS B N 1
ATOM 2708 C CA . HIS B 1 143 ? -7.594 21.25 8.086 1 95.38 143 HIS B CA 1
ATOM 2709 C C . HIS B 1 143 ? -6.234 21.938 8.148 1 95.38 143 HIS B C 1
ATOM 2711 O O . HIS B 1 143 ? -5.199 21.297 7.957 1 95.38 143 HIS B O 1
ATOM 27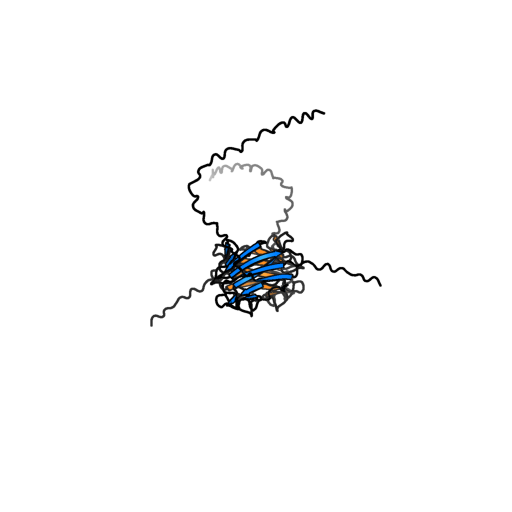17 N N . LEU B 1 144 ? -6.34 23.25 8.336 1 93.94 144 LEU B N 1
ATOM 2718 C CA . LEU B 1 144 ? -5.121 24.031 8.508 1 93.94 144 LEU B CA 1
ATOM 2719 C C . LEU B 1 144 ? -5.035 24.594 9.922 1 93.94 144 LEU B C 1
ATOM 2721 O O . LEU B 1 144 ? -5.945 25.297 10.367 1 93.94 144 LEU B O 1
ATOM 2725 N N . ALA B 1 145 ? -3.961 24.25 10.586 1 93.25 145 ALA B N 1
ATOM 2726 C CA . ALA B 1 145 ? -3.742 24.797 11.922 1 93.25 145 ALA B CA 1
ATOM 2727 C C . ALA B 1 145 ? -3.064 26.156 11.859 1 93.25 145 ALA B C 1
ATOM 2729 O O . ALA B 1 145 ? -2.164 26.375 11.047 1 93.25 145 ALA B O 1
ATOM 2730 N N . LYS B 1 146 ? -3.395 27.031 12.781 1 90.81 146 LYS B N 1
ATOM 2731 C CA . LYS B 1 146 ? -2.824 28.375 12.828 1 90.81 146 LYS B CA 1
ATOM 2732 C C . LYS B 1 146 ? -1.571 28.406 13.703 1 90.81 146 LYS B C 1
ATOM 2734 O O . LYS B 1 146 ? -0.753 29.312 13.586 1 90.81 146 LYS B O 1
ATOM 2739 N N . VAL B 1 147 ? -1.478 27.359 14.648 1 91.38 147 VAL B N 1
ATOM 2740 C CA . VAL B 1 147 ? -0.345 27.281 15.57 1 91.38 147 VAL B CA 1
ATOM 2741 C C . VAL B 1 147 ? 0.295 25.891 15.469 1 91.38 147 VAL B C 1
ATOM 2743 O O . VAL B 1 147 ? -0.346 24.938 15.031 1 91.38 147 VAL B O 1
ATOM 2746 N N . PRO B 1 148 ? 1.607 25.812 15.82 1 93.31 148 PRO B N 1
ATOM 2747 C CA . PRO B 1 148 ? 2.25 24.5 15.758 1 93.31 148 PRO B CA 1
ATOM 2748 C C . PRO B 1 148 ? 1.49 23.438 16.547 1 93.31 148 PRO B C 1
ATOM 2750 O O . PRO B 1 148 ? 0.96 23.719 17.625 1 93.31 148 PRO B O 1
ATOM 2753 N N . ILE B 1 149 ? 1.467 22.344 16.047 1 94.06 149 ILE B N 1
ATOM 2754 C CA . ILE B 1 149 ? 0.73 21.234 16.641 1 94.06 149 ILE B CA 1
ATOM 2755 C C . ILE B 1 149 ? 1.539 20.625 17.781 1 94.06 149 ILE B C 1
ATOM 2757 O O . ILE B 1 149 ? 0.986 20.297 18.844 1 94.06 149 ILE B O 1
ATOM 2761 N N . LEU B 1 150 ? 2.824 20.375 17.578 1 86.38 150 LEU B N 1
ATOM 2762 C CA . LEU B 1 150 ? 3.703 19.812 18.594 1 86.38 150 LEU B CA 1
ATOM 2763 C C . LEU B 1 150 ? 3.965 20.828 19.703 1 86.38 150 LEU B C 1
ATOM 2765 O O . LEU B 1 150 ? 4.41 21.953 19.438 1 86.38 150 LEU B O 1
ATOM 2769 N N . GLN B 1 151 ? 2.893 21.484 20.234 1 68.56 151 GLN B N 1
ATOM 2770 C CA . GLN B 1 151 ? 3.068 22.516 21.25 1 68.56 151 GLN B CA 1
ATOM 2771 C C . GLN B 1 151 ? 4.125 22.109 22.266 1 68.56 151 GLN B C 1
ATOM 2773 O O . GLN B 1 151 ? 4.238 20.938 22.625 1 68.56 151 GLN B O 1
ATOM 2778 N N . GLU B 1 152 ? 5.176 22.594 22.031 1 50.53 152 GLU B N 1
ATOM 2779 C CA . GLU B 1 152 ? 6.168 22.562 23.094 1 50.53 152 GLU B CA 1
ATOM 2780 C C . GLU B 1 152 ? 5.504 22.672 24.469 1 50.53 152 GLU B C 1
ATOM 2782 O O . GLU B 1 152 ? 4.797 23.641 24.75 1 50.53 152 GLU B O 1
ATOM 2787 N N . SER B 1 153 ? 4.645 21.766 24.766 1 45.28 153 SER B N 1
ATOM 2788 C CA . SER B 1 153 ? 4.355 22 26.172 1 45.28 153 SER B CA 1
ATOM 2789 C C . SER B 1 153 ? 5.535 22.656 26.891 1 45.28 153 SER B C 1
ATOM 2791 O O . SER B 1 153 ? 6.652 22.141 26.859 1 45.28 153 SER B O 1
ATOM 2793 N N . CYS B 1 154 ? 5.738 23.922 26.625 1 41.62 154 CYS B N 1
ATOM 2794 C CA . CYS B 1 154 ? 6.645 24.609 27.531 1 41.62 154 CYS B CA 1
ATOM 2795 C C . CYS B 1 154 ? 6.691 23.906 28.891 1 41.62 154 CYS B C 1
ATOM 2797 O O . CYS B 1 154 ? 5.703 23.906 29.625 1 41.62 154 CYS B O 1
ATOM 2799 N N . LEU B 1 155 ? 7.148 22.625 28.875 1 39.53 155 LEU B N 1
ATOM 2800 C CA . LEU B 1 155 ? 7.461 22.312 30.266 1 39.53 155 LEU B CA 1
ATOM 2801 C C . LEU B 1 155 ? 7.797 23.562 31.047 1 39.53 155 LEU B C 1
ATOM 2803 O O . LEU B 1 155 ? 8.547 24.422 30.562 1 39.53 155 LEU B O 1
ATOM 2807 N N . PRO B 1 156 ? 6.859 24.172 31.688 1 37.62 156 PRO B N 1
ATOM 2808 C CA . PRO B 1 156 ? 7.309 25.219 32.594 1 37.62 156 PRO B CA 1
ATOM 2809 C C . PRO B 1 156 ? 8.781 25.078 33 1 37.62 156 PRO B C 1
ATOM 2811 O O . PRO B 1 156 ? 9.266 23.969 33.156 1 37.62 156 PRO B O 1
ATOM 2814 N N . SER B 1 157 ? 9.711 25.625 32.125 1 37.06 157 SER B N 1
ATOM 2815 C CA . SER B 1 157 ? 11.016 25.781 32.75 1 37.06 157 SER B CA 1
ATOM 2816 C C . SER B 1 157 ? 10.914 25.703 34.281 1 37.06 157 SER B C 1
ATOM 2818 O O . SER B 1 157 ? 10.055 26.359 34.875 1 37.06 157 SER B O 1
ATOM 2820 N N . LEU B 1 158 ? 11.164 24.516 34.844 1 38.41 158 LEU B N 1
ATOM 2821 C CA . LEU B 1 158 ? 11.336 24.484 36.312 1 38.41 158 LEU B CA 1
ATOM 2822 C C . LEU B 1 158 ? 11.875 25.812 36.812 1 38.41 158 LEU B C 1
ATOM 2824 O O . LEU B 1 158 ? 12.977 26.219 36.438 1 38.41 158 LEU B O 1
ATOM 2828 N N . GLN B 1 159 ? 11.164 26.906 36.656 1 37.16 159 GLN B N 1
ATOM 2829 C CA . GLN B 1 159 ? 11.57 28.047 37.469 1 37.16 159 GLN B CA 1
ATOM 2830 C C . GLN B 1 159 ? 12.398 27.609 38.688 1 37.16 159 GLN B C 1
ATOM 2832 O O . GLN B 1 159 ? 12.133 26.547 39.25 1 37.16 159 GLN B O 1
ATOM 2837 N N . PRO B 1 160 ? 13.758 27.953 38.594 1 36.19 160 PRO B N 1
ATOM 2838 C CA . PRO B 1 160 ? 14.578 27.594 39.75 1 36.19 160 PRO B CA 1
ATOM 2839 C C . PRO B 1 160 ? 13.805 27.641 41.062 1 36.19 160 PRO B C 1
ATOM 2841 O O . PRO B 1 160 ? 12.883 28.453 41.219 1 36.19 160 PRO B O 1
ATOM 2844 N N . ILE B 1 161 ? 13.281 26.547 41.5 1 35.66 161 ILE B N 1
ATOM 2845 C CA . ILE B 1 161 ? 12.742 26.609 42.875 1 35.66 161 ILE B CA 1
ATOM 2846 C C . ILE B 1 161 ? 13.5 27.656 43.656 1 35.66 161 ILE B C 1
ATOM 2848 O O . ILE B 1 161 ? 14.727 27.562 43.812 1 35.66 161 ILE B O 1
ATOM 2852 N N . PRO B 1 162 ? 13.164 28.906 43.5 1 35.88 162 PRO B N 1
ATOM 2853 C CA . PRO B 1 162 ? 13.883 29.719 44.5 1 35.88 162 PRO B CA 1
ATOM 2854 C C . PRO B 1 162 ? 14.195 28.969 45.781 1 35.88 162 PRO B C 1
ATOM 2856 O O . PRO B 1 162 ? 13.414 28.125 46.219 1 35.88 162 PRO B O 1
ATOM 2859 N N . GLU B 1 163 ? 15.406 28.406 45.875 1 35.47 163 GLU B N 1
ATOM 2860 C CA . GLU B 1 163 ? 15.797 27.844 47.156 1 35.47 163 GLU B CA 1
ATOM 2861 C C . GLU B 1 163 ? 15.117 28.594 48.312 1 35.47 163 GLU B C 1
ATOM 2863 O O . GLU B 1 163 ? 15.422 28.344 49.469 1 35.47 163 GLU B O 1
ATOM 2868 N N . LYS B 1 164 ? 14.633 29.812 47.875 1 33.5 164 LYS B N 1
ATOM 2869 C CA . LYS B 1 164 ? 14.359 30.547 49.125 1 33.5 164 LYS B CA 1
ATOM 2870 C C . LYS B 1 164 ? 13.234 29.875 49.906 1 33.5 164 LYS B C 1
ATOM 2872 O O . LYS B 1 164 ? 12.109 30.375 49.938 1 33.5 164 LYS B O 1
ATOM 2877 N N . GLY B 1 165 ? 12.719 28.688 49.5 1 31.75 165 GLY B N 1
ATOM 2878 C CA . GLY B 1 165 ? 11.625 28.359 50.406 1 31.75 165 GLY B CA 1
ATOM 2879 C C . GLY B 1 165 ? 11.945 28.625 51.875 1 31.75 165 GLY B C 1
ATOM 2880 O O . GLY B 1 165 ? 12.672 27.844 52.5 1 31.75 165 GLY B O 1
ATOM 2881 N N . ILE B 1 166 ? 12.406 29.75 52.156 1 29.28 166 ILE B N 1
ATOM 2882 C CA . ILE B 1 166 ? 12.148 30.016 53.562 1 29.28 166 ILE B CA 1
ATOM 2883 C C . ILE B 1 166 ? 10.758 29.516 53.938 1 29.28 166 ILE B C 1
ATOM 2885 O O . ILE B 1 166 ? 9.758 29.984 53.375 1 29.28 166 ILE B O 1
ATOM 2889 N N . PHE B 1 167 ? 10.648 28.219 53.969 1 27.31 167 PHE B N 1
ATOM 2890 C CA . PHE B 1 167 ? 9.562 27.719 54.812 1 27.31 167 PHE B CA 1
ATOM 2891 C C . PHE B 1 167 ? 9.336 28.656 56 1 27.31 167 PHE B C 1
ATOM 2893 O O . PHE B 1 167 ? 10.172 28.75 56.875 1 27.31 167 PHE B O 1
ATOM 2900 N N . PRO B 1 168 ? 8.914 29.844 55.625 1 30.16 168 PRO B N 1
ATOM 2901 C CA . PRO B 1 168 ? 8.531 30.656 56.781 1 30.16 168 PRO B CA 1
ATOM 2902 C C . PRO B 1 168 ? 7.754 29.875 57.844 1 30.16 168 PRO B C 1
ATOM 2904 O O . PRO B 1 168 ? 7.004 28.953 57.5 1 30.16 168 PRO B O 1
ATOM 2907 N N . SER B 1 169 ? 8.453 29.531 58.938 1 29.02 169 SER B N 1
ATOM 2908 C CA . SER B 1 169 ? 7.863 29.109 60.188 1 29.02 169 SER B CA 1
ATOM 2909 C C . SER B 1 169 ? 6.559 29.859 60.469 1 29.02 169 SER B C 1
ATOM 2911 O O . SER B 1 169 ? 6.559 31.078 60.656 1 29.02 169 SER B O 1
ATOM 2913 N N . LEU B 1 170 ? 5.633 29.594 59.562 1 26.45 170 LEU B N 1
ATOM 2914 C CA . LEU B 1 170 ? 4.328 30.188 59.844 1 26.45 170 LEU B CA 1
ATOM 2915 C C . LEU B 1 170 ? 4.023 30.156 61.344 1 26.45 170 LEU B C 1
ATOM 2917 O O . LEU B 1 170 ? 4.043 29.078 61.938 1 26.45 170 LEU B O 1
ATOM 2921 N N . SER B 1 171 ? 4.543 31.172 62.031 1 28.48 171 SER B N 1
ATOM 2922 C CA . SER B 1 171 ? 4.262 31.594 63.406 1 28.48 171 SER B CA 1
ATOM 2923 C C . SER B 1 171 ? 2.82 31.281 63.812 1 28.48 171 SER B C 1
ATOM 2925 O O . SER B 1 171 ? 1.904 31.422 63 1 28.48 171 SER B O 1
ATOM 2927 N N . PRO B 1 172 ? 2.779 30.422 64.812 1 29.8 172 PRO B N 1
ATOM 2928 C CA . PRO B 1 172 ? 1.595 30.094 65.625 1 29.8 172 PRO B CA 1
ATOM 2929 C C . PRO B 1 172 ? 0.672 31.281 65.812 1 29.8 172 PRO B C 1
ATOM 2931 O O . PRO B 1 172 ? 1.136 32.375 66.188 1 29.8 172 PRO B O 1
ATOM 2934 N N . PHE B 1 173 ? -0.122 31.484 64.75 1 26.86 173 PHE B N 1
ATOM 2935 C CA . PHE B 1 173 ? -1.088 32.531 65 1 26.86 173 PHE B CA 1
ATOM 2936 C C . PHE B 1 173 ? -1.566 32.531 66.438 1 26.86 173 PHE B C 1
ATOM 2938 O O . PHE B 1 173 ? -2.043 31.516 66.938 1 26.86 173 PHE B O 1
ATOM 2945 N N . GLN B 1 174 ? -0.746 33.125 67.312 1 27.33 174 GLN B N 1
ATOM 2946 C CA . GLN B 1 174 ? -1.144 33.562 68.625 1 27.33 174 GLN B CA 1
ATOM 2947 C C . GLN B 1 174 ? -2.613 33.969 68.688 1 27.33 174 GLN B C 1
ATOM 2949 O O . GLN B 1 174 ? -3.037 34.844 67.938 1 27.33 174 GLN B O 1
ATOM 2954 N N . GLY B 1 175 ? -3.422 32.781 68.688 1 28.27 175 GLY B N 1
ATOM 2955 C CA . GLY B 1 175 ? -4.816 32.906 69.125 1 28.27 175 GLY B CA 1
ATOM 2956 C C . GLY B 1 175 ? -5.07 34.062 70.062 1 28.27 175 GLY B C 1
ATOM 2957 O O . GLY B 1 175 ? -4.609 34.062 71.188 1 28.27 175 GLY B O 1
ATOM 2958 N N . LYS B 1 176 ? -4.832 35.25 69.562 1 29.39 176 LYS B N 1
ATOM 2959 C CA . LYS B 1 176 ? -5.188 36.469 70.25 1 29.39 176 LYS B CA 1
ATOM 2960 C C . LYS B 1 176 ? -6.48 36.281 71.062 1 29.39 176 LYS B C 1
ATOM 2962 O O . LYS B 1 176 ? -7.41 35.625 70.562 1 29.39 176 LYS B O 1
ATOM 2967 N N . SER B 1 177 ? -6.441 36.5 72.375 1 31.08 177 SER B N 1
ATOM 2968 C CA . SER B 1 177 ? -7.352 36.594 73.5 1 31.08 177 SER B CA 1
ATOM 2969 C C . SER B 1 177 ? -8.594 37.406 73.125 1 31.08 177 SER B C 1
ATOM 2971 O O . SER B 1 177 ? -8.5 38.594 72.875 1 31.08 177 SER B O 1
ATOM 2973 N N . PRO B 1 178 ? -9.344 36.875 72.125 1 31.3 178 PRO B N 1
ATOM 2974 C CA . PRO B 1 178 ? -10.367 37.906 71.938 1 31.3 178 PRO B CA 1
ATOM 2975 C C . PRO B 1 178 ? -10.883 38.469 73.312 1 31.3 178 PRO B C 1
ATOM 2977 O O . PRO B 1 178 ? -10.867 37.781 74.312 1 31.3 178 PRO B O 1
ATOM 2980 N N . ILE B 1 179 ? -10.672 39.781 73.5 1 30.98 179 ILE B N 1
ATOM 2981 C CA . ILE B 1 179 ? -11.117 40.719 74.5 1 30.98 179 ILE B CA 1
ATOM 2982 C C . ILE B 1 179 ? -12.578 40.438 74.875 1 30.98 179 ILE B C 1
ATOM 2984 O O . ILE B 1 179 ? -13.414 40.25 74 1 30.98 179 ILE B O 1
ATOM 2988 N N . GLU B 1 180 ? -12.734 39.781 76 1 32.03 180 GLU B N 1
ATOM 2989 C CA . GLU B 1 180 ? -13.977 39.562 76.75 1 32.03 180 GLU B CA 1
ATOM 2990 C C . GLU B 1 180 ? -14.859 40.812 76.688 1 32.03 180 GLU B C 1
ATOM 2992 O O . GLU B 1 180 ? -14.422 41.906 77.062 1 32.03 180 GLU B O 1
ATOM 2997 N N . ILE B 1 181 ? -15.578 40.969 75.688 1 30.16 181 ILE B N 1
ATOM 2998 C CA . ILE B 1 181 ? -16.578 42.031 75.562 1 30.16 181 ILE B CA 1
ATOM 2999 C C . ILE B 1 181 ? -17.359 42.156 76.875 1 30.16 181 ILE B C 1
ATOM 3001 O O . ILE B 1 181 ? -18.078 41.25 77.312 1 30.16 181 ILE B O 1
ATOM 3005 N N . ASP B 1 182 ? -16.703 42.531 78 1 31.11 182 ASP B N 1
ATOM 3006 C CA . ASP B 1 182 ? -17.5 42.906 79.188 1 31.11 182 ASP B CA 1
ATOM 3007 C C . ASP B 1 182 ? -18.562 43.906 78.812 1 31.11 182 ASP B C 1
ATOM 3009 O O . ASP B 1 182 ? -18.25 45.031 78.438 1 31.11 182 ASP B O 1
ATOM 3013 N N . GLU B 1 183 ? -19.469 43.719 77.938 1 28.83 183 GLU B N 1
ATOM 3014 C CA . GLU B 1 183 ? -20.547 44.656 77.688 1 28.83 183 GLU B CA 1
ATOM 3015 C C . GLU B 1 183 ? -21.188 45.156 79 1 28.83 183 GLU B C 1
ATOM 3017 O O . GLU B 1 183 ? -22.047 44.469 79.562 1 28.83 183 GLU B O 1
ATOM 3022 N N . ASN B 1 184 ? -20.469 45.344 80.188 1 28.02 184 ASN B N 1
ATOM 3023 C CA . ASN B 1 184 ? -21.219 46.125 81.188 1 28.02 184 ASN B CA 1
ATOM 3024 C C . ASN B 1 184 ? -21.547 47.531 80.625 1 28.02 184 ASN B C 1
ATOM 3026 O O . ASN B 1 184 ? -20.64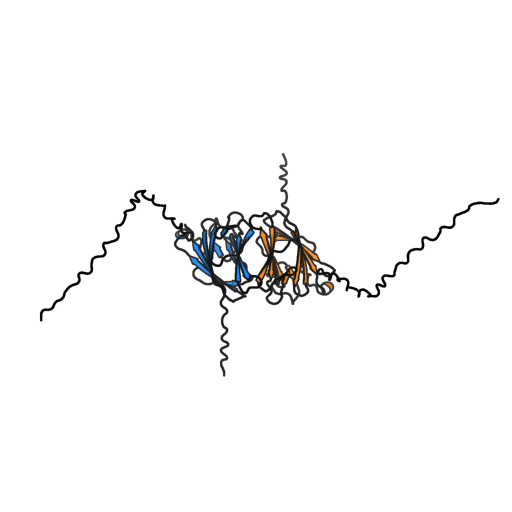1 48.344 80.5 1 28.02 184 ASN B O 1
ATOM 3030 N N . GLU B 1 185 ? -22.172 47.781 79.562 1 25.95 185 GLU B N 1
ATOM 3031 C CA . GLU B 1 185 ? -22.719 49.125 79.438 1 25.95 185 GLU B CA 1
ATOM 3032 C C . GLU B 1 185 ? -23.375 49.531 80.75 1 25.95 185 GLU B C 1
ATOM 3034 O O . GLU B 1 185 ? -24.203 48.812 81.312 1 25.95 185 GLU B O 1
ATOM 3039 N N . SER B 1 186 ? -22.719 50.469 81.625 1 23.03 186 SER B N 1
ATOM 3040 C CA . SER B 1 186 ? -23.078 51.562 82.5 1 23.03 186 SER B CA 1
ATOM 3041 C C . SER B 1 186 ? -24.188 52.406 81.875 1 23.03 186 SER B C 1
ATOM 3043 O O . SER B 1 186 ? -24.938 53.062 82.625 1 23.03 186 SER B O 1
ATOM 3045 N N . CYS B 1 187 ? -24.719 52.812 80.812 1 24.19 187 CYS B N 1
ATOM 3046 C CA . CYS B 1 187 ? -25.812 53.656 81.25 1 24.19 187 CYS B CA 1
ATOM 3047 C C . CYS B 1 187 ? -26.906 52.781 81.875 1 24.19 187 CYS B C 1
ATOM 3049 O O . CYS B 1 187 ? -27.156 51.656 81.438 1 24.19 187 CYS B O 1
#

Organism: Meleagris gallopavo (NCBI:txid9103)

Solvent-accessible surface area (backbone atoms only — not comparable to full-atom values): 21418 Å² total; per-residue (Å²): 133,80,77,74,72,74,77,74,74,74,65,48,45,27,31,42,35,35,34,37,26,48,90,54,51,88,80,38,68,31,57,68,68,47,66,64,80,39,78,40,82,41,57,34,90,48,68,51,25,34,12,42,33,66,89,78,16,79,40,29,36,63,41,89,88,46,36,57,45,32,32,35,35,38,55,34,28,44,78,99,51,85,47,68,47,44,33,41,30,26,54,14,84,84,51,55,32,28,52,64,89,46,76,27,50,56,37,13,61,48,74,54,62,58,64,43,42,37,37,39,89,74,38,36,30,43,37,37,57,42,85,40,67,37,74,65,33,32,31,37,35,35,42,78,48,94,57,72,76,79,57,69,70,68,64,71,71,76,62,76,71,67,79,69,68,68,71,70,77,74,69,76,78,77,78,75,74,79,77,79,75,76,77,75,72,83,118,133,81,76,74,71,73,76,73,73,73,65,48,47,26,31,41,35,36,33,36,25,47,93,56,50,89,80,38,69,30,59,68,69,46,66,64,80,39,78,40,82,39,56,34,89,47,68,51,25,33,11,42,33,65,89,78,16,80,40,30,36,64,40,87,88,46,36,59,46,32,33,36,36,38,56,34,26,44,79,99,50,85,48,67,47,43,32,40,31,26,55,15,85,84,51,56,31,26,52,66,90,46,76,27,49,59,36,12,62,48,74,56,63,58,63,43,42,37,36,38,89,72,39,36,30,42,38,36,57,43,82,41,65,37,75,65,34,32,31,38,36,34,41,78,48,93,57,72,76,80,56,68,67,67,62,69,67,77,60,72,69,65,79,67,64,66,70,65,75,76,66,75,74,70,77,67,72,76,74,75,77,71,76,71,74,74,127

Foldseek 3Di:
DPPPPVPVVPWDFKEKEKEKEFPCVVPDVQQVQPDAQDKDKDFQQDKAWEFCAVVRHPRHGPDPVTHNTAKIKHWDADPPDQWIWIKMFGQDQVKWKDWAHDIHHHGDMDTHDQWTWMDIDRMIMIIHIDTIRDNGIHMYHYHYDPDDPVPPPPPPPPPPPPVPPPVPPPPPDPPPDPPPPPPPPPD/DPPPPVPPVPWDFKEKEKEKEFPCVVPDVQQVQPDAQDKDKDFQQDKAWEFCAVVRHPRHGPDPVTHNTAKIKHWDADPPDQWIWIKMFGQDQVKWKDWAHDIHHHGDMDTHDQWTWMDIDRMIMIIHIDTIRDNGIHMYHYHYDPDDPVPPPVPVPPPPPPVPPPVPPPPDPPPPPPDPPPPPPPD

Secondary structure (DSSP, 8-state):
-----------PPPEEEEEEE-TTTTTS-TTTTS-BT-EEEEETTSEEEEES-TTT-SEE---TTS-SS-EEEEEEE-TTSS-EEEEEEE--SSS-EEETTEEE-TT-EEEPPSEEEEEETTEEEEEEEE----SSEEEEEEEE-SS-SS------------S------------------------/-----------PPPEEEEEEE-TTTTTS-TTTTS-BT-EEEEETTSEEEEES-TTT-SEE---TTS-SS-EEEEEEE-TTSS-EEEEEEE--SSS-EEETTEEE-TT-EEEPPSEEEEEETTEEEEEEEE----SSEEEEEEEE-SS-SS------------S------------------------

InterPro domains:
  IPR000253 Forkhead-associated (FHA) domain [PF00498] (49-121)
  IPR008984 SMAD/FHA domain superfamily [SSF49879] (45-125)
  IPR033621 TRAF-interacting protein with FHA domain-containing protein [PTHR31266] (1-186)